Protein AF-A0A973EQ99-F1 (afdb_monomer_lite)

Structure (mmCIF, N/CA/C/O backbone):
data_AF-A0A973EQ99-F1
#
_entry.id   AF-A0A973EQ99-F1
#
loop_
_atom_site.group_PDB
_atom_site.id
_atom_site.type_symbol
_atom_site.label_atom_id
_atom_site.label_alt_id
_atom_site.label_comp_id
_atom_site.label_asym_id
_atom_site.label_entity_id
_atom_site.label_seq_id
_atom_site.pdbx_PDB_ins_code
_atom_site.Cartn_x
_atom_site.Cartn_y
_atom_site.Cartn_z
_atom_site.occupancy
_atom_site.B_iso_or_equiv
_atom_site.auth_seq_id
_atom_site.auth_comp_id
_atom_site.auth_asym_id
_atom_site.auth_atom_id
_atom_site.pdbx_PDB_model_num
ATOM 1 N N . MET A 1 1 ? 34.498 34.004 -49.527 1.00 39.81 1 MET A N 1
ATOM 2 C CA . MET A 1 1 ? 34.981 32.720 -48.975 1.00 39.81 1 MET A CA 1
ATOM 3 C C . MET A 1 1 ? 33.779 31.838 -48.680 1.00 39.81 1 MET A C 1
ATOM 5 O O . MET A 1 1 ? 33.082 32.069 -47.704 1.00 39.81 1 MET A O 1
ATOM 9 N N . ARG A 1 2 ? 33.475 30.911 -49.595 1.00 33.06 2 ARG A N 1
ATOM 10 C CA . ARG A 1 2 ? 32.457 29.867 -49.428 1.00 33.06 2 ARG A CA 1
ATOM 11 C C . ARG A 1 2 ? 33.133 28.696 -48.715 1.00 33.06 2 ARG A C 1
ATOM 13 O O . ARG A 1 2 ? 34.091 28.160 -49.261 1.00 33.06 2 ARG A O 1
ATOM 20 N N . SER A 1 3 ? 32.670 28.339 -47.520 1.00 33.53 3 SER A N 1
ATOM 21 C CA . SER A 1 3 ? 33.052 27.091 -46.854 1.00 33.53 3 SER A CA 1
ATOM 22 C C . SER A 1 3 ? 31.905 26.105 -47.033 1.00 33.53 3 SER A C 1
ATOM 24 O O . SER A 1 3 ? 30.778 26.354 -46.610 1.00 33.53 3 SER A O 1
ATOM 26 N N . THR A 1 4 ? 32.187 25.048 -47.777 1.00 33.75 4 THR A N 1
ATOM 27 C CA . THR A 1 4 ? 31.281 23.980 -48.183 1.00 33.75 4 THR A CA 1
ATOM 28 C C . THR A 1 4 ? 30.926 23.089 -46.999 1.00 33.75 4 THR A C 1
ATOM 30 O O . THR A 1 4 ? 31.789 22.418 -46.434 1.00 33.75 4 THR A O 1
ATOM 33 N N . PHE A 1 5 ? 29.637 23.050 -46.667 1.00 32.53 5 PHE A N 1
ATOM 34 C CA . PHE A 1 5 ? 29.027 22.011 -45.848 1.00 32.53 5 PHE A CA 1
ATOM 35 C C . PHE A 1 5 ? 29.078 20.703 -46.652 1.00 32.53 5 PHE A C 1
ATOM 37 O O . PHE A 1 5 ? 28.417 20.570 -47.678 1.00 32.53 5 PHE A O 1
ATOM 44 N N . SER A 1 6 ? 29.935 19.769 -46.244 1.00 30.81 6 SER A N 1
ATOM 45 C CA . SER A 1 6 ? 30.009 18.442 -46.854 1.00 30.81 6 SER A CA 1
ATOM 46 C C . SER A 1 6 ? 28.923 17.558 -46.245 1.00 30.81 6 SER A C 1
ATOM 48 O O . SER A 1 6 ? 29.152 16.900 -45.230 1.00 30.81 6 SER A O 1
ATOM 50 N N . GLU A 1 7 ? 27.762 17.508 -46.895 1.00 38.06 7 GLU A N 1
ATOM 51 C CA . GLU A 1 7 ? 26.832 16.385 -46.787 1.00 38.06 7 GLU A CA 1
ATOM 52 C C . GLU A 1 7 ? 27.562 15.099 -47.195 1.00 38.06 7 GLU A C 1
ATOM 54 O O . GLU A 1 7 ? 27.821 14.846 -48.369 1.00 38.06 7 GLU A O 1
ATOM 59 N N . ARG A 1 8 ? 27.920 14.265 -46.217 1.00 36.03 8 ARG A N 1
ATOM 60 C CA . ARG A 1 8 ? 28.181 12.850 -46.480 1.00 36.03 8 ARG A CA 1
ATOM 61 C C . ARG A 1 8 ? 26.922 12.080 -46.131 1.00 36.03 8 ARG A C 1
ATOM 63 O O . ARG A 1 8 ? 26.725 11.676 -44.988 1.00 36.03 8 ARG A O 1
ATOM 70 N N . GLY A 1 9 ? 26.085 11.895 -47.150 1.00 34.66 9 GLY A N 1
ATOM 71 C CA . GLY A 1 9 ? 25.125 10.805 -47.187 1.00 34.66 9 GLY A CA 1
ATOM 72 C C . GLY A 1 9 ? 25.876 9.496 -46.970 1.00 34.66 9 GLY A C 1
ATOM 73 O O . GLY A 1 9 ? 26.748 9.121 -47.756 1.00 34.66 9 GLY A O 1
ATOM 74 N N . ALA A 1 10 ? 25.583 8.833 -45.857 1.00 36.62 10 ALA A N 1
ATOM 75 C CA . ALA A 1 10 ? 26.041 7.482 -45.618 1.00 36.62 10 ALA A CA 1
ATOM 76 C C . ALA A 1 10 ? 25.250 6.556 -46.548 1.00 36.62 10 ALA A C 1
ATOM 78 O O . ALA A 1 10 ? 24.093 6.230 -46.286 1.00 36.62 10 ALA A O 1
ATOM 79 N N . HIS A 1 11 ? 25.877 6.157 -47.653 1.00 36.50 11 HIS A N 1
ATOM 80 C CA . HIS A 1 11 ? 25.470 4.976 -48.398 1.00 36.50 11 HIS A CA 1
ATOM 81 C C . HIS A 1 11 ? 25.558 3.773 -47.454 1.00 36.50 11 HIS A C 1
ATOM 83 O O . HIS A 1 11 ? 26.647 3.323 -47.103 1.00 36.50 11 HIS A O 1
ATOM 89 N N . ALA A 1 12 ? 24.400 3.291 -47.005 1.00 38.00 12 ALA A N 1
ATOM 90 C CA . ALA A 1 12 ? 24.279 2.036 -46.287 1.00 38.00 12 ALA A CA 1
ATOM 91 C C . ALA A 1 12 ? 24.637 0.891 -47.247 1.00 38.00 12 ALA A C 1
ATOM 93 O O . ALA A 1 12 ? 23.852 0.521 -48.117 1.00 38.00 12 ALA A O 1
ATOM 94 N N . SER A 1 13 ? 25.848 0.359 -47.105 1.00 37.34 13 SER A N 1
ATOM 95 C CA . SER A 1 13 ? 26.220 -0.959 -47.611 1.00 37.34 13 SER A CA 1
ATOM 96 C C . SER A 1 13 ? 25.344 -2.012 -46.927 1.00 37.34 13 SER A C 1
ATOM 98 O O . SER A 1 13 ? 25.284 -2.058 -45.698 1.00 37.34 13 SER A O 1
ATOM 100 N N . SER A 1 14 ? 24.671 -2.846 -47.717 1.00 46.34 14 SER A N 1
ATOM 101 C CA . SER A 1 14 ? 23.586 -3.747 -47.307 1.00 46.34 14 SER A CA 1
ATOM 102 C C . SER A 1 14 ? 23.979 -4.956 -46.442 1.00 46.34 14 SER A C 1
ATOM 104 O O . SER A 1 14 ? 23.112 -5.781 -46.189 1.00 46.34 14 SER A O 1
ATOM 106 N N . ASP A 1 15 ? 25.219 -5.052 -45.950 1.00 48.75 15 ASP A N 1
ATOM 107 C CA . ASP A 1 15 ? 25.693 -6.191 -45.135 1.00 48.75 15 ASP A CA 1
ATOM 108 C C . ASP A 1 15 ? 26.267 -5.806 -43.759 1.00 48.75 15 ASP A C 1
ATOM 110 O O . ASP A 1 15 ? 26.663 -6.674 -42.982 1.00 48.75 15 ASP A O 1
ATOM 114 N N . SER A 1 16 ? 26.285 -4.517 -43.405 1.00 52.59 16 SER A N 1
ATOM 115 C CA . SER A 1 16 ? 26.716 -4.091 -42.067 1.00 52.59 16 SER A CA 1
ATOM 116 C C . SER A 1 16 ? 25.509 -4.040 -41.125 1.00 52.59 16 SER A C 1
ATOM 118 O O . SER A 1 16 ? 24.527 -3.366 -41.454 1.00 52.59 16 SER A O 1
ATOM 120 N N . PRO A 1 17 ? 25.538 -4.708 -39.953 1.00 66.75 17 PRO A N 1
ATOM 121 C CA . PRO A 1 17 ? 24.459 -4.594 -38.980 1.00 66.75 17 PRO A CA 1
ATOM 122 C C . PRO A 1 17 ? 24.223 -3.116 -38.649 1.00 66.75 17 PRO A C 1
ATOM 124 O O . PRO A 1 17 ? 25.170 -2.364 -38.420 1.00 66.75 17 PRO A O 1
ATOM 127 N N . GLY A 1 18 ? 22.953 -2.691 -38.662 1.00 86.12 18 GLY A N 1
ATOM 128 C CA . GLY A 1 18 ? 22.580 -1.316 -38.323 1.00 86.12 18 GLY A CA 1
ATOM 129 C C . GLY A 1 18 ? 23.140 -0.894 -36.954 1.00 86.12 18 GLY A C 1
ATOM 130 O O . GLY A 1 18 ? 23.430 -1.756 -36.122 1.00 86.12 18 GLY A O 1
ATOM 131 N N . PRO A 1 19 ? 23.265 0.416 -36.678 1.00 91.38 19 PRO A N 1
ATOM 132 C CA . PRO A 1 19 ? 24.010 0.928 -35.522 1.00 91.38 19 PRO A CA 1
ATOM 133 C C . PRO A 1 19 ? 23.532 0.363 -34.176 1.00 91.38 19 PRO A C 1
ATOM 135 O O . PRO A 1 19 ? 24.345 0.162 -33.279 1.00 91.38 19 PRO A O 1
ATOM 138 N N . LEU A 1 20 ? 22.238 0.053 -34.050 1.00 92.12 20 LEU A N 1
ATOM 139 C CA . LEU A 1 20 ? 21.673 -0.596 -32.866 1.00 92.12 20 LEU A CA 1
ATOM 140 C C . LEU A 1 20 ? 22.236 -2.013 -32.659 1.00 92.12 20 LEU A C 1
ATOM 142 O O . LEU A 1 20 ? 22.777 -2.304 -31.599 1.00 92.12 20 LEU A O 1
ATOM 146 N N . LYS A 1 21 ? 22.209 -2.857 -33.697 1.00 93.19 21 LYS A N 1
ATOM 147 C CA . LYS A 1 21 ? 22.773 -4.218 -33.649 1.00 93.19 21 LYS A CA 1
ATOM 148 C C . LYS A 1 21 ? 24.274 -4.208 -33.363 1.00 93.19 21 LYS A C 1
ATOM 150 O O . LYS A 1 21 ? 24.794 -5.104 -32.708 1.00 93.19 21 LYS A O 1
ATOM 155 N N . GLN A 1 22 ? 24.982 -3.192 -33.855 1.00 94.19 22 GLN A N 1
ATOM 156 C CA . GLN A 1 22 ? 26.398 -3.013 -33.551 1.00 94.19 22 GLN A CA 1
ATOM 157 C C . GLN A 1 22 ? 26.622 -2.662 -32.070 1.00 94.19 22 GLN A C 1
ATOM 159 O O . GLN A 1 22 ? 27.546 -3.186 -31.454 1.00 94.19 22 GLN A O 1
ATOM 164 N N . ALA A 1 23 ? 25.770 -1.814 -31.485 1.00 94.31 23 ALA A N 1
ATOM 165 C CA . ALA A 1 23 ? 25.826 -1.501 -30.059 1.00 94.31 23 ALA A CA 1
ATOM 166 C C . ALA A 1 23 ? 25.500 -2.726 -29.185 1.00 94.31 23 ALA A C 1
ATOM 168 O O . ALA A 1 23 ? 26.218 -2.990 -28.225 1.00 94.31 23 ALA A O 1
ATOM 169 N N . GLU A 1 24 ? 24.485 -3.513 -29.554 1.00 93.50 24 GLU A N 1
ATOM 170 C CA . GLU A 1 24 ? 24.147 -4.791 -28.905 1.00 93.50 24 GLU A CA 1
ATOM 171 C C . GLU A 1 24 ? 25.319 -5.786 -28.964 1.00 93.50 24 GLU A C 1
ATOM 173 O O . GLU A 1 24 ? 25.669 -6.405 -27.959 1.00 93.50 24 GLU A O 1
ATOM 178 N N . TYR A 1 25 ? 25.983 -5.895 -30.121 1.00 94.75 25 TYR A N 1
ATOM 179 C CA . TYR A 1 25 ? 27.177 -6.727 -30.273 1.00 94.75 25 TYR A CA 1
ATOM 180 C C . TYR A 1 25 ? 28.306 -6.279 -29.335 1.00 94.75 25 TYR A C 1
ATOM 182 O O . TYR A 1 25 ? 28.889 -7.115 -28.639 1.00 94.75 25 TYR A O 1
ATOM 190 N N . PHE A 1 26 ? 28.586 -4.973 -29.265 1.00 95.50 26 PHE A N 1
ATOM 191 C CA . PHE A 1 26 ? 29.606 -4.441 -28.361 1.00 95.50 26 PHE A CA 1
ATOM 192 C C . PHE A 1 26 ? 29.278 -4.709 -26.889 1.00 95.50 26 PHE A C 1
ATOM 194 O O . PHE A 1 26 ? 30.184 -5.083 -26.150 1.00 95.50 26 PHE A O 1
ATOM 201 N N . LEU A 1 27 ? 28.006 -4.626 -26.479 1.00 93.00 27 LEU A N 1
ATOM 202 C CA . LEU A 1 27 ? 27.583 -5.037 -25.135 1.00 93.00 27 LEU A CA 1
ATOM 203 C C . LEU A 1 27 ? 27.869 -6.516 -24.871 1.00 93.00 27 LEU A C 1
ATOM 205 O O . LEU A 1 27 ? 28.515 -6.848 -23.881 1.00 93.00 27 LEU A O 1
ATOM 209 N N . SER A 1 28 ? 27.456 -7.401 -25.783 1.00 93.44 28 SER A N 1
ATOM 210 C CA . SER A 1 28 ? 27.688 -8.847 -25.632 1.00 93.44 28 SER A CA 1
ATOM 211 C C . SER A 1 28 ? 29.174 -9.232 -25.628 1.00 93.44 28 SER A C 1
ATOM 213 O O . SER A 1 28 ? 29.546 -10.253 -25.055 1.00 93.44 28 SER A O 1
ATOM 215 N N . SER A 1 29 ? 30.025 -8.396 -26.230 1.00 93.75 29 SER A N 1
ATOM 216 C CA . SER A 1 29 ? 31.478 -8.583 -26.307 1.00 93.75 29 SER A CA 1
ATOM 217 C C . SER A 1 29 ? 32.244 -7.887 -25.169 1.00 93.75 29 SER A C 1
ATOM 219 O O . SER A 1 29 ? 33.469 -7.970 -25.126 1.00 93.75 29 SER A O 1
ATOM 221 N N . GLY A 1 30 ? 31.551 -7.192 -24.256 1.00 92.81 30 GLY A N 1
ATOM 222 C CA . GLY A 1 30 ? 32.151 -6.447 -23.140 1.00 92.81 30 GLY A CA 1
ATOM 223 C C . GLY A 1 30 ? 32.797 -5.107 -23.523 1.00 92.81 30 GLY A C 1
ATOM 224 O O . GLY A 1 30 ? 33.450 -4.471 -22.699 1.00 92.81 30 GLY A O 1
ATOM 225 N N . GLU A 1 31 ? 32.621 -4.643 -24.761 1.00 95.12 31 GLU A N 1
ATOM 226 C CA . GLU A 1 31 ? 33.165 -3.379 -25.269 1.00 95.12 31 GLU A CA 1
ATOM 227 C C . GLU A 1 31 ? 32.232 -2.194 -24.944 1.00 95.12 31 GLU A C 1
ATOM 229 O O . GLU A 1 31 ? 31.746 -1.487 -25.834 1.00 95.12 31 GLU A O 1
ATOM 234 N N . GLU A 1 32 ? 31.967 -1.969 -23.653 1.00 95.00 32 GLU A N 1
ATOM 235 C CA . GLU A 1 32 ? 30.958 -1.011 -23.172 1.00 95.00 32 GLU A CA 1
ATOM 236 C C . GLU A 1 32 ? 31.164 0.424 -23.676 1.00 95.00 32 GLU A C 1
ATOM 238 O O . GLU A 1 32 ? 30.190 1.104 -23.996 1.00 95.00 32 GLU A O 1
ATOM 243 N N . GLU A 1 33 ? 32.409 0.900 -23.788 1.00 94.94 33 GLU A N 1
ATOM 244 C CA . GLU A 1 33 ? 32.693 2.262 -24.269 1.00 94.94 33 GLU A CA 1
ATOM 245 C C . GLU A 1 33 ? 32.204 2.479 -25.705 1.00 94.94 33 GLU A C 1
ATOM 247 O O . GLU A 1 33 ? 31.570 3.492 -26.004 1.00 94.94 33 GLU A O 1
ATOM 252 N N . LYS A 1 34 ? 32.402 1.493 -26.587 1.00 94.75 34 LYS A N 1
ATOM 253 C CA . LYS A 1 34 ? 31.954 1.589 -27.983 1.00 94.75 34 LYS A CA 1
ATOM 254 C C . LYS A 1 34 ? 30.433 1.542 -28.083 1.00 94.75 34 LYS A C 1
ATOM 256 O O . LYS A 1 34 ? 29.840 2.301 -28.853 1.00 94.75 34 LYS A O 1
ATOM 261 N N . ALA A 1 35 ? 29.790 0.684 -27.287 1.00 95.06 35 ALA A N 1
ATOM 262 C CA . ALA A 1 35 ? 28.333 0.653 -27.181 1.00 95.06 35 ALA A CA 1
ATOM 263 C C . ALA A 1 35 ? 27.787 1.999 -26.673 1.00 95.06 35 ALA A C 1
ATOM 265 O O . ALA A 1 35 ? 26.801 2.518 -27.203 1.00 95.06 35 ALA A O 1
ATOM 266 N N . ARG A 1 36 ? 28.470 2.601 -25.693 1.00 95.62 36 ARG A N 1
ATOM 267 C CA . ARG A 1 36 ? 28.122 3.898 -25.113 1.00 95.62 36 ARG A CA 1
ATOM 268 C C . ARG A 1 36 ? 28.176 5.028 -26.134 1.00 95.62 36 ARG A C 1
ATOM 270 O O . ARG A 1 36 ? 27.223 5.805 -26.223 1.00 95.62 36 ARG A O 1
ATOM 277 N N . ASP A 1 37 ? 29.239 5.094 -26.926 1.00 94.75 37 ASP A N 1
ATOM 278 C CA . ASP A 1 37 ? 29.395 6.107 -27.972 1.00 94.75 37 ASP A CA 1
ATOM 279 C C . ASP A 1 37 ? 28.281 6.016 -29.020 1.00 94.75 37 ASP A C 1
ATOM 281 O O . ASP A 1 37 ? 27.691 7.029 -29.418 1.00 94.75 37 ASP A O 1
ATOM 285 N N . LEU A 1 38 ? 27.935 4.791 -29.430 1.00 94.00 38 LEU A N 1
ATOM 286 C CA . LEU A 1 38 ? 26.822 4.558 -30.345 1.00 94.00 38 LEU A CA 1
ATOM 287 C C . LEU A 1 38 ? 25.484 4.981 -29.726 1.00 94.00 38 LEU A C 1
ATOM 289 O O . LEU A 1 38 ? 24.729 5.719 -30.361 1.00 94.00 38 LEU A O 1
ATOM 293 N N . ALA A 1 39 ? 25.211 4.597 -28.480 1.00 93.44 39 ALA A N 1
ATOM 294 C CA . ALA A 1 39 ? 23.975 4.960 -27.794 1.00 93.44 39 ALA A CA 1
ATOM 295 C C . ALA A 1 39 ? 23.808 6.484 -27.665 1.00 93.44 39 ALA A C 1
ATOM 297 O O . ALA A 1 39 ? 22.723 7.021 -27.897 1.00 93.44 39 ALA A O 1
ATOM 298 N N . VAL A 1 40 ? 24.877 7.223 -27.348 1.00 92.81 40 VAL A N 1
ATOM 299 C CA . VAL A 1 40 ? 24.826 8.693 -27.268 1.00 92.81 40 VAL A CA 1
ATOM 300 C C . VAL A 1 40 ? 24.513 9.328 -28.618 1.00 92.81 40 VAL A C 1
ATOM 302 O O . VAL A 1 40 ? 23.725 10.273 -28.680 1.00 92.81 40 VAL A O 1
ATOM 305 N N . ARG A 1 41 ? 25.094 8.800 -29.694 1.00 92.88 41 ARG A N 1
ATOM 306 C CA . ARG A 1 41 ? 24.960 9.367 -31.036 1.00 92.88 41 ARG A CA 1
ATOM 307 C C . ARG A 1 41 ? 23.613 9.067 -31.693 1.00 92.88 41 ARG A C 1
ATOM 309 O O . ARG A 1 41 ? 23.113 9.908 -32.436 1.00 92.88 41 ARG A O 1
ATOM 316 N N . TRP A 1 42 ? 23.041 7.889 -31.446 1.00 92.12 42 TRP A N 1
ATOM 317 C CA . TRP A 1 42 ? 21.942 7.366 -32.265 1.00 92.12 42 TRP A CA 1
ATOM 318 C C . TRP A 1 42 ? 20.585 7.280 -31.555 1.00 92.12 42 TRP A C 1
ATOM 320 O O . TRP A 1 42 ? 19.555 7.278 -32.231 1.00 92.12 42 TRP A O 1
ATOM 330 N N . ARG A 1 43 ? 20.533 7.295 -30.215 1.00 88.12 43 ARG A N 1
ATOM 331 C CA . ARG A 1 43 ? 19.275 7.065 -29.476 1.00 88.12 43 ARG A CA 1
ATOM 332 C C . ARG A 1 43 ? 18.162 8.090 -29.751 1.00 88.12 43 ARG A C 1
ATOM 334 O O . ARG A 1 43 ? 16.988 7.749 -29.691 1.00 88.12 43 ARG A O 1
ATOM 341 N N . MET A 1 44 ? 18.518 9.336 -30.084 1.00 88.75 44 MET A N 1
ATOM 342 C CA . MET A 1 44 ? 17.566 10.439 -30.322 1.00 88.75 44 MET A CA 1
ATOM 343 C C . MET A 1 44 ? 17.416 10.819 -31.800 1.00 88.75 44 MET A C 1
ATOM 345 O O . MET A 1 44 ? 16.932 11.909 -32.103 1.00 88.75 44 MET A O 1
ATOM 349 N N . VAL A 1 45 ? 17.811 9.952 -32.738 1.00 87.50 45 VAL A N 1
ATOM 350 C CA . VAL A 1 45 ? 17.584 10.233 -34.164 1.00 87.50 45 VAL A CA 1
ATOM 351 C C . VAL A 1 45 ? 16.070 10.354 -34.422 1.00 87.50 45 VAL A C 1
ATOM 353 O O . VAL A 1 45 ? 15.323 9.457 -34.011 1.00 87.50 45 VAL A O 1
ATOM 356 N N . PRO A 1 46 ? 15.589 11.458 -35.033 1.00 80.31 46 PRO A N 1
ATOM 357 C CA . PRO A 1 46 ? 14.171 11.647 -35.336 1.00 80.31 46 PRO A CA 1
ATOM 358 C C . PRO A 1 46 ? 13.634 10.608 -36.325 1.00 80.31 46 PRO A C 1
ATOM 360 O O . PRO A 1 46 ? 14.368 10.114 -37.176 1.00 80.31 46 PRO A O 1
ATOM 363 N N . GLY A 1 47 ? 12.333 10.316 -36.245 1.00 77.56 47 GLY A N 1
ATOM 364 C CA . GLY A 1 47 ? 11.655 9.421 -37.192 1.00 77.56 47 GLY A CA 1
ATOM 365 C C . GLY A 1 47 ? 11.930 7.929 -36.981 1.00 77.56 47 GLY A C 1
ATOM 366 O O . GLY A 1 47 ? 11.563 7.122 -37.830 1.00 77.56 47 GLY A O 1
ATOM 367 N N . GLN A 1 48 ? 12.559 7.548 -35.866 1.00 85.06 48 GLN A N 1
ATOM 368 C CA . GLN A 1 48 ? 12.729 6.142 -35.508 1.00 85.06 48 GLN A CA 1
ATOM 369 C C . GLN A 1 48 ? 11.389 5.478 -35.157 1.00 85.06 48 GLN A C 1
ATOM 371 O O . GLN A 1 48 ? 10.456 6.123 -34.675 1.00 85.06 48 GLN A O 1
ATOM 376 N N . SER A 1 49 ? 11.302 4.168 -35.397 1.00 89.88 49 SER A N 1
ATOM 377 C CA . SER A 1 49 ? 10.144 3.359 -35.012 1.00 89.88 49 SER A CA 1
ATOM 378 C C . SER A 1 49 ? 10.108 3.124 -33.491 1.00 89.88 49 SER A C 1
ATOM 380 O O . SER A 1 49 ? 11.153 3.204 -32.838 1.00 89.88 49 SER A O 1
ATOM 382 N N . PRO A 1 50 ? 8.947 2.765 -32.908 1.00 90.75 50 PRO A N 1
ATOM 383 C CA . PRO A 1 50 ? 8.863 2.380 -31.496 1.00 90.75 50 PRO A CA 1
ATOM 384 C C . PRO A 1 50 ? 9.860 1.277 -31.120 1.00 90.75 50 PRO A C 1
ATOM 386 O O . PRO A 1 50 ? 10.549 1.395 -30.114 1.00 90.75 50 PRO A O 1
ATOM 389 N N . ALA A 1 51 ? 10.013 0.255 -31.969 1.00 91.81 51 ALA A N 1
ATOM 390 C CA . ALA A 1 51 ? 10.958 -0.841 -31.747 1.00 91.81 51 ALA A CA 1
ATOM 391 C C . ALA A 1 51 ? 12.424 -0.374 -31.722 1.00 91.81 51 ALA A C 1
ATOM 393 O O . ALA A 1 51 ? 13.200 -0.852 -30.900 1.00 91.81 51 ALA A O 1
ATOM 394 N N . ALA A 1 52 ? 12.800 0.584 -32.576 1.00 92.00 52 ALA A N 1
ATOM 395 C CA . ALA A 1 52 ? 14.148 1.149 -32.567 1.00 92.00 52 ALA A CA 1
ATOM 396 C C . ALA A 1 52 ? 14.413 1.962 -31.289 1.00 92.00 52 ALA A C 1
ATOM 398 O O . ALA A 1 52 ? 15.470 1.815 -30.678 1.00 92.00 52 ALA A O 1
ATOM 399 N N . TYR A 1 53 ? 13.440 2.762 -30.837 1.00 95.19 53 TYR A N 1
ATOM 400 C CA . TYR A 1 53 ? 13.538 3.450 -29.547 1.00 95.19 53 TYR A CA 1
ATOM 401 C C . TYR A 1 53 ? 13.614 2.467 -28.369 1.00 95.19 53 TYR A C 1
ATOM 403 O O . TYR A 1 53 ? 14.405 2.700 -27.459 1.00 95.19 53 TYR A O 1
ATOM 411 N N . ARG A 1 54 ? 12.864 1.355 -28.385 1.00 95.19 54 ARG A N 1
ATOM 412 C CA . ARG A 1 54 ? 12.990 0.303 -27.359 1.00 95.19 54 ARG A CA 1
ATOM 413 C C . ARG A 1 54 ? 14.397 -0.286 -27.320 1.00 95.19 54 ARG A C 1
ATOM 415 O O . ARG A 1 54 ? 15.005 -0.260 -26.258 1.00 95.19 54 ARG A O 1
ATOM 422 N N . GLY A 1 55 ? 14.937 -0.704 -28.465 1.00 94.88 55 GLY A N 1
ATOM 423 C CA . GLY A 1 55 ? 16.276 -1.294 -28.521 1.00 94.88 55 GLY A CA 1
ATOM 424 C C . GLY A 1 55 ? 17.367 -0.344 -28.018 1.00 94.88 55 GLY A C 1
ATOM 425 O O . GLY A 1 55 ? 18.206 -0.731 -27.209 1.00 94.88 55 GLY A O 1
ATOM 426 N N . TRP A 1 56 ? 17.325 0.941 -28.399 1.00 96.38 56 TRP A N 1
ATOM 427 C CA . TRP A 1 56 ? 18.253 1.929 -27.830 1.00 96.38 56 TRP A CA 1
ATOM 428 C C . TRP A 1 56 ? 18.042 2.148 -26.330 1.00 96.38 56 TRP A C 1
ATOM 430 O O . TRP A 1 56 ? 19.013 2.365 -25.606 1.00 96.38 56 TRP A O 1
ATOM 440 N N . GLY A 1 57 ? 16.796 2.083 -25.859 1.00 96.19 57 GLY A N 1
ATOM 441 C CA . GLY A 1 57 ? 16.473 2.153 -24.439 1.00 96.19 57 GLY A CA 1
ATOM 442 C C . GLY A 1 57 ? 17.062 0.988 -23.645 1.00 96.19 57 GLY A C 1
ATOM 443 O O . GLY A 1 57 ? 17.656 1.219 -22.595 1.00 96.19 57 GLY A O 1
ATOM 444 N N . GLU A 1 58 ? 16.973 -0.236 -24.166 1.00 96.19 58 GLU A N 1
ATOM 445 C CA . GLU A 1 58 ? 17.580 -1.432 -23.571 1.00 96.19 58 GLU A CA 1
ATOM 446 C C . GLU A 1 58 ? 19.107 -1.320 -23.536 1.00 96.19 58 GLU A C 1
ATOM 448 O O . GLU A 1 58 ? 19.691 -1.449 -22.463 1.00 96.19 58 GLU A O 1
ATOM 453 N N . VAL A 1 59 ? 19.751 -0.940 -24.649 1.00 96.12 59 VAL A N 1
ATOM 454 C CA . VAL A 1 59 ? 21.203 -0.671 -24.685 1.00 96.12 59 VAL A CA 1
ATOM 455 C C . VAL A 1 59 ? 21.599 0.369 -23.631 1.00 96.12 59 VAL A C 1
ATOM 457 O O . VAL A 1 59 ? 22.562 0.179 -22.892 1.00 96.12 59 VAL A O 1
ATOM 460 N N . CYS A 1 60 ? 20.853 1.473 -23.520 1.00 96.44 60 CYS A N 1
ATOM 461 C CA . CYS A 1 60 ? 21.107 2.479 -22.491 1.00 96.44 60 CYS A CA 1
ATOM 462 C C . CYS A 1 60 ? 20.915 1.930 -21.070 1.00 96.44 60 CYS A C 1
ATOM 464 O O . CYS A 1 60 ? 21.687 2.298 -20.184 1.00 96.44 60 CYS A O 1
ATOM 466 N N . ARG A 1 61 ? 19.915 1.076 -20.831 1.00 95.50 61 ARG A N 1
ATOM 467 C CA . ARG A 1 61 ? 19.670 0.480 -19.513 1.00 95.50 61 ARG A CA 1
ATOM 468 C C . ARG A 1 61 ? 20.830 -0.419 -19.091 1.00 95.50 61 ARG A C 1
ATOM 470 O O . ARG A 1 61 ? 21.340 -0.225 -17.991 1.00 95.50 61 ARG A O 1
ATOM 477 N N . GLU A 1 62 ? 21.279 -1.314 -19.970 1.00 94.62 62 GLU A N 1
ATOM 478 C CA . GLU A 1 62 ? 22.418 -2.211 -19.711 1.00 94.62 62 GLU A CA 1
ATOM 479 C C . GLU A 1 62 ? 23.712 -1.424 -19.424 1.00 94.62 62 GLU A C 1
ATOM 481 O 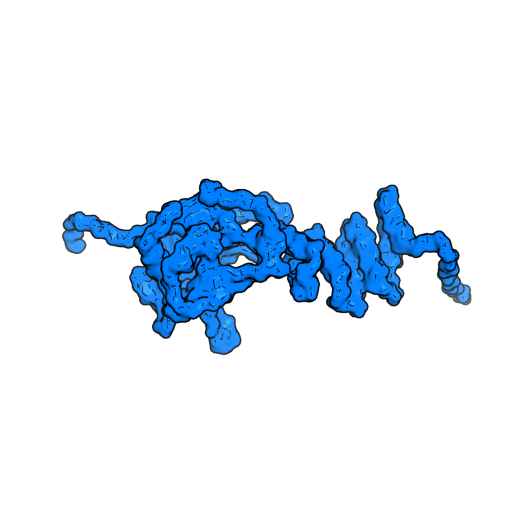O . GLU A 1 62 ? 24.498 -1.795 -18.561 1.00 94.62 62 GLU A O 1
ATOM 486 N N . LEU A 1 63 ? 23.898 -0.263 -20.065 1.00 94.88 63 LEU A N 1
ATOM 487 C CA . LEU A 1 63 ? 25.032 0.645 -19.822 1.00 94.88 63 LEU A CA 1
ATOM 488 C C . LEU A 1 63 ? 24.921 1.493 -18.538 1.00 94.88 63 LEU A C 1
ATOM 490 O O . LEU A 1 63 ? 25.758 2.376 -18.313 1.00 94.88 63 LEU A O 1
ATOM 494 N N . GLY A 1 64 ? 23.864 1.320 -17.737 1.00 94.00 64 GLY A N 1
ATOM 495 C CA . GLY A 1 64 ? 23.587 2.135 -16.548 1.00 94.00 64 GLY A CA 1
ATOM 496 C C . GLY A 1 64 ? 23.122 3.567 -16.853 1.00 94.00 64 GLY A C 1
ATOM 497 O O . GLY A 1 64 ? 23.045 4.413 -15.961 1.00 94.00 64 GLY A O 1
ATOM 498 N N . MET A 1 65 ? 22.782 3.868 -18.107 1.00 95.62 65 MET A N 1
ATOM 499 C CA . MET A 1 65 ? 22.300 5.174 -18.565 1.00 95.62 65 MET A CA 1
ATOM 500 C C . MET A 1 65 ? 20.788 5.315 -18.359 1.00 95.62 65 MET A C 1
ATOM 502 O O . MET A 1 65 ? 20.027 5.507 -19.309 1.00 95.62 65 MET A O 1
ATOM 506 N N . ALA A 1 66 ? 20.338 5.222 -17.104 1.00 95.88 66 ALA A N 1
ATOM 507 C CA . ALA A 1 66 ? 18.915 5.127 -16.772 1.00 95.88 66 ALA A CA 1
ATOM 508 C C . ALA A 1 66 ? 18.066 6.287 -17.325 1.00 95.88 66 ALA A C 1
ATOM 510 O O . ALA A 1 66 ? 16.977 6.066 -17.850 1.00 95.88 66 ALA A O 1
ATOM 511 N N . ARG A 1 67 ? 18.569 7.528 -17.271 1.00 96.19 67 ARG A N 1
ATOM 512 C CA . ARG A 1 67 ? 17.846 8.697 -17.801 1.00 96.19 67 ARG A CA 1
ATOM 513 C C . ARG A 1 67 ? 17.642 8.597 -19.314 1.00 96.19 67 ARG A C 1
ATOM 515 O O . ARG A 1 67 ? 16.562 8.885 -19.819 1.00 96.19 67 ARG A O 1
ATOM 522 N N . GLN A 1 68 ? 18.681 8.189 -20.031 1.00 96.31 68 GLN A N 1
ATOM 523 C CA . GLN A 1 68 ? 18.660 8.021 -21.477 1.00 96.31 68 GLN A CA 1
ATOM 524 C C . GLN A 1 68 ? 17.737 6.870 -21.885 1.00 96.31 68 GLN A C 1
ATOM 526 O O . GLN A 1 68 ? 16.993 7.008 -22.854 1.00 96.31 68 GLN A O 1
ATOM 531 N N . ALA A 1 69 ? 17.749 5.768 -21.131 1.00 97.38 69 ALA A N 1
ATOM 532 C CA . ALA A 1 69 ? 16.839 4.647 -21.337 1.00 97.38 69 ALA A CA 1
ATOM 533 C C . ALA A 1 69 ? 15.373 5.083 -21.185 1.00 97.38 69 ALA A C 1
ATOM 535 O O . ALA A 1 69 ? 14.550 4.831 -22.063 1.00 97.38 69 ALA A O 1
ATOM 536 N N . GLU A 1 70 ? 15.065 5.829 -20.119 1.00 97.25 70 GLU A N 1
ATOM 537 C CA . GLU A 1 70 ? 13.727 6.371 -19.872 1.00 97.25 70 GLU A CA 1
ATOM 538 C C . GLU A 1 70 ? 13.262 7.298 -21.004 1.00 97.25 70 GLU A C 1
ATOM 540 O O . GLU A 1 70 ? 12.123 7.190 -21.462 1.00 97.25 70 GLU A O 1
ATOM 545 N N . GLU A 1 71 ? 14.138 8.192 -21.480 1.00 95.94 71 GLU A N 1
ATOM 546 C CA . GLU A 1 71 ? 13.856 9.066 -22.625 1.00 95.94 71 GLU A CA 1
ATOM 547 C C . GLU A 1 71 ? 13.475 8.244 -23.866 1.00 95.94 71 GLU A C 1
ATOM 549 O O . GLU A 1 71 ? 12.471 8.549 -24.513 1.00 95.94 71 GLU A O 1
ATOM 554 N N . CYS A 1 72 ? 14.208 7.165 -24.155 1.00 96.38 72 CYS A N 1
ATOM 555 C CA . CYS A 1 72 ? 13.936 6.292 -25.297 1.00 96.38 72 CYS A CA 1
ATOM 556 C C . CYS A 1 72 ? 12.587 5.570 -25.169 1.00 96.38 72 CYS A C 1
ATOM 558 O O . CYS A 1 72 ? 11.757 5.655 -26.077 1.00 96.38 72 CYS A O 1
ATOM 560 N N . PHE A 1 73 ? 12.305 4.933 -24.028 1.00 97.12 73 PHE A N 1
ATOM 561 C CA . PHE A 1 73 ? 11.021 4.254 -23.814 1.00 97.12 73 PHE A CA 1
ATOM 562 C C . PHE A 1 73 ? 9.840 5.228 -23.879 1.00 97.12 73 PHE A C 1
ATOM 564 O O . PHE A 1 73 ? 8.813 4.936 -24.493 1.00 97.12 73 PHE A O 1
ATOM 571 N N . ARG A 1 74 ? 9.985 6.439 -23.327 1.00 96.19 74 ARG A N 1
ATOM 572 C CA . ARG A 1 74 ? 8.950 7.479 -23.428 1.00 96.19 74 ARG A CA 1
ATOM 573 C C . ARG A 1 74 ? 8.766 7.989 -24.858 1.00 96.19 74 ARG A C 1
ATOM 575 O O . ARG A 1 74 ? 7.646 8.355 -25.209 1.00 96.19 74 ARG A O 1
ATOM 582 N N . MET A 1 75 ? 9.808 8.005 -25.691 1.00 95.56 75 MET A N 1
ATOM 583 C CA . MET A 1 75 ? 9.678 8.322 -27.119 1.00 95.56 75 MET A CA 1
ATOM 584 C C . MET A 1 75 ? 8.894 7.246 -27.873 1.00 95.56 75 MET A C 1
ATOM 586 O O . MET A 1 75 ? 7.994 7.599 -28.635 1.00 95.56 75 MET A O 1
ATOM 590 N N . ALA A 1 76 ? 9.144 5.963 -27.603 1.00 95.38 76 ALA A N 1
ATOM 591 C CA . ALA A 1 76 ? 8.329 4.880 -28.154 1.00 95.38 76 ALA A CA 1
ATOM 592 C C . ALA A 1 76 ? 6.845 5.043 -27.763 1.00 95.38 76 ALA A C 1
ATOM 594 O O . ALA A 1 76 ? 5.968 5.017 -28.627 1.00 95.38 76 ALA A O 1
ATOM 595 N N . LEU A 1 77 ? 6.575 5.368 -26.491 1.00 95.69 77 LEU A N 1
ATOM 596 C CA . LEU A 1 77 ? 5.219 5.599 -25.970 1.00 95.69 77 LEU A CA 1
ATOM 597 C C . LEU A 1 77 ? 4.538 6.881 -26.477 1.00 95.69 77 LEU A C 1
ATOM 599 O O . LEU A 1 77 ? 3.321 7.033 -26.358 1.00 95.69 77 LEU A O 1
ATOM 603 N N . ARG A 1 78 ? 5.294 7.841 -27.023 1.00 95.69 78 ARG A N 1
ATOM 604 C CA . ARG A 1 78 ? 4.717 9.012 -27.707 1.00 95.69 78 ARG A CA 1
ATOM 605 C C . ARG A 1 78 ? 4.164 8.649 -29.079 1.00 95.69 78 ARG A C 1
ATOM 607 O O . ARG A 1 78 ? 3.212 9.292 -29.510 1.00 95.69 78 ARG A O 1
ATOM 614 N N . ILE A 1 79 ? 4.764 7.662 -29.742 1.00 94.06 79 ILE A N 1
ATOM 615 C CA . ILE A 1 79 ? 4.308 7.157 -31.038 1.00 94.06 79 ILE A CA 1
ATOM 616 C C . ILE A 1 79 ? 3.116 6.221 -30.830 1.00 94.06 79 ILE A C 1
ATOM 618 O O . ILE A 1 79 ? 2.082 6.412 -31.463 1.00 94.06 79 ILE A O 1
ATOM 622 N N . ASP A 1 80 ? 3.237 5.265 -29.905 1.00 92.00 80 ASP A N 1
ATOM 623 C CA . ASP A 1 80 ? 2.148 4.375 -29.501 1.00 92.00 80 ASP A CA 1
ATOM 624 C C . ASP A 1 80 ? 2.014 4.329 -27.972 1.00 92.00 80 ASP A C 1
ATOM 626 O O . ASP A 1 80 ? 2.808 3.714 -27.262 1.00 92.00 80 ASP A O 1
ATOM 630 N N . ARG A 1 81 ? 0.960 4.973 -27.462 1.00 92.81 81 ARG A N 1
ATOM 631 C CA . ARG A 1 81 ? 0.675 5.111 -26.023 1.00 92.81 81 ARG A CA 1
ATOM 632 C C . ARG A 1 81 ? 0.294 3.809 -25.324 1.00 92.81 81 ARG A C 1
ATOM 634 O O . ARG A 1 81 ? 0.212 3.796 -24.089 1.00 92.81 81 ARG A O 1
ATOM 641 N N . ASP A 1 82 ? -0.013 2.776 -26.095 1.00 89.94 82 ASP A N 1
ATOM 642 C CA . ASP A 1 82 ? -0.524 1.488 -25.643 1.00 89.94 82 ASP A CA 1
ATOM 643 C C . ASP A 1 82 ? 0.406 0.324 -26.038 1.00 89.94 82 ASP A C 1
ATOM 645 O O . ASP A 1 82 ? 0.040 -0.843 -25.858 1.00 89.94 82 ASP A O 1
ATOM 649 N N . ASP A 1 83 ? 1.618 0.625 -26.515 1.00 92.25 83 ASP A N 1
ATOM 650 C CA . ASP A 1 83 ? 2.655 -0.365 -26.795 1.00 92.25 83 ASP A CA 1
ATOM 651 C C . ASP A 1 83 ? 3.091 -1.076 -25.506 1.00 92.25 83 ASP A C 1
ATOM 653 O O . ASP A 1 83 ? 3.739 -0.501 -24.624 1.00 92.25 83 ASP A O 1
ATOM 657 N N . THR A 1 84 ? 2.701 -2.345 -25.382 1.00 95.19 84 THR A N 1
ATOM 658 C CA . THR A 1 84 ? 2.844 -3.107 -24.135 1.00 95.19 84 THR A CA 1
ATOM 659 C C . THR A 1 84 ? 4.307 -3.403 -23.815 1.00 95.19 84 THR A C 1
ATOM 661 O O . THR A 1 84 ? 4.686 -3.320 -22.648 1.00 95.19 84 THR A O 1
ATOM 664 N N . ASP A 1 85 ? 5.143 -3.627 -24.834 1.00 94.75 85 ASP A N 1
ATOM 665 C CA . ASP A 1 85 ? 6.580 -3.859 -24.661 1.00 94.75 85 ASP A CA 1
ATOM 666 C C . ASP A 1 85 ? 7.277 -2.614 -24.097 1.00 94.75 85 ASP A C 1
ATOM 668 O O . ASP A 1 85 ? 8.025 -2.705 -23.125 1.00 94.75 85 ASP A O 1
ATOM 672 N N . SER A 1 86 ? 6.995 -1.425 -24.650 1.00 95.69 86 SER A N 1
ATOM 673 C CA . SER A 1 86 ? 7.563 -0.169 -24.136 1.00 95.69 86 SER A CA 1
ATOM 674 C C . SER A 1 86 ? 7.079 0.152 -22.725 1.00 95.69 86 SER A C 1
ATOM 676 O O . SER A 1 86 ? 7.862 0.631 -21.904 1.00 95.69 86 SER A O 1
ATOM 678 N N . LEU A 1 87 ? 5.798 -0.103 -22.426 1.00 97.44 87 LEU A N 1
ATOM 679 C CA . LEU A 1 87 ? 5.267 0.054 -21.071 1.00 97.44 87 LEU A CA 1
ATOM 680 C C . LEU A 1 87 ? 5.981 -0.892 -20.097 1.00 97.44 87 LEU A C 1
ATOM 682 O O . LEU A 1 87 ? 6.366 -0.461 -19.011 1.00 97.44 87 LEU A O 1
ATOM 686 N N . PHE A 1 88 ? 6.178 -2.157 -20.478 1.00 97.94 88 PHE A N 1
ATOM 687 C CA . PHE A 1 88 ? 6.852 -3.141 -19.637 1.00 97.94 88 PHE A CA 1
ATOM 688 C C . PHE A 1 88 ? 8.312 -2.746 -19.371 1.00 97.94 88 PHE A C 1
ATOM 690 O O . PHE A 1 88 ? 8.705 -2.669 -18.210 1.00 97.94 88 PHE A O 1
ATOM 697 N N . LEU A 1 89 ? 9.081 -2.399 -20.410 1.00 97.81 89 LEU A N 1
ATOM 698 C CA . LEU A 1 89 ? 10.483 -1.978 -20.276 1.00 97.81 89 LEU A CA 1
ATOM 699 C C . LEU A 1 89 ? 10.641 -0.701 -19.437 1.00 97.81 89 LEU A C 1
ATOM 701 O O . LEU A 1 89 ? 11.562 -0.600 -18.626 1.00 97.81 89 LEU A O 1
ATOM 705 N N . LEU A 1 90 ? 9.721 0.261 -19.572 1.00 98.06 90 LEU A N 1
ATOM 706 C CA . LEU A 1 90 ? 9.704 1.449 -18.718 1.00 98.06 90 LEU A CA 1
ATOM 707 C C . LEU A 1 90 ? 9.426 1.087 -17.252 1.00 98.06 90 LEU A C 1
ATOM 709 O O . LEU A 1 90 ? 10.066 1.637 -16.358 1.00 98.06 90 LEU A O 1
ATOM 713 N N . ALA A 1 91 ? 8.490 0.171 -16.991 1.00 97.81 91 ALA A N 1
ATOM 714 C CA . ALA A 1 91 ? 8.193 -0.272 -15.633 1.00 97.81 91 ALA A CA 1
ATOM 715 C C . ALA A 1 91 ? 9.364 -1.034 -14.995 1.00 97.81 91 ALA A C 1
ATOM 717 O O . ALA A 1 91 ? 9.653 -0.821 -13.818 1.00 97.81 91 ALA A O 1
ATOM 718 N N . GLU A 1 92 ? 10.044 -1.877 -15.771 1.00 97.25 92 GLU A N 1
ATOM 719 C CA . GLU A 1 92 ? 11.245 -2.611 -15.361 1.00 97.25 92 GLU A CA 1
ATOM 720 C C . GLU A 1 92 ? 12.371 -1.628 -15.006 1.00 97.25 92 GLU A C 1
ATOM 722 O O . GLU A 1 92 ? 12.851 -1.634 -13.875 1.00 97.25 92 GLU A O 1
ATOM 727 N N . LEU A 1 93 ? 12.661 -0.655 -15.881 1.00 97.06 93 LEU A N 1
ATOM 728 C CA . LEU A 1 93 ? 13.612 0.423 -15.590 1.00 97.06 93 LEU A CA 1
ATOM 729 C C . LEU A 1 93 ? 13.235 1.216 -14.328 1.00 97.06 93 LEU A C 1
ATOM 731 O O . LEU A 1 93 ? 14.103 1.539 -13.518 1.00 97.06 93 LEU A O 1
ATOM 735 N N . CYS A 1 94 ? 11.953 1.551 -14.142 1.00 95.50 94 CYS A N 1
ATOM 736 C CA . CYS A 1 94 ? 11.495 2.245 -12.938 1.00 95.50 94 CYS A CA 1
ATOM 737 C C . CYS A 1 94 ? 11.745 1.414 -11.671 1.00 95.50 94 CYS A C 1
ATOM 739 O O . CYS A 1 94 ? 12.216 1.970 -10.678 1.00 95.50 94 CYS A O 1
ATOM 741 N N . ALA A 1 95 ? 11.502 0.102 -11.702 1.00 93.75 95 ALA A N 1
ATOM 742 C CA . ALA A 1 95 ? 11.835 -0.792 -10.595 1.00 93.75 95 ALA A CA 1
ATOM 743 C C . ALA A 1 95 ? 13.359 -0.858 -10.348 1.00 93.75 95 ALA A C 1
ATOM 745 O O . ALA A 1 95 ? 13.795 -0.781 -9.192 1.00 93.75 95 ALA A O 1
ATOM 746 N N . ASP A 1 96 ? 14.171 -0.883 -11.412 1.00 91.50 96 ASP A N 1
ATOM 747 C CA . ASP A 1 96 ? 15.643 -0.907 -11.369 1.00 91.50 96 ASP A CA 1
ATOM 748 C C . ASP A 1 96 ? 16.260 0.354 -10.758 1.00 91.50 96 ASP A C 1
ATOM 750 O O . ASP A 1 96 ? 17.310 0.278 -10.112 1.00 91.50 96 ASP A O 1
ATOM 754 N N . VAL A 1 97 ? 15.596 1.504 -10.875 1.00 91.25 97 VAL A N 1
ATOM 755 C CA . VAL A 1 97 ? 16.015 2.750 -10.207 1.00 91.25 97 VAL A CA 1
ATOM 756 C C . VAL A 1 97 ? 15.291 3.009 -8.882 1.00 91.25 97 VAL A C 1
ATOM 758 O O . VAL A 1 97 ? 15.558 4.011 -8.224 1.00 91.25 97 VAL A O 1
ATOM 761 N N . GLY A 1 98 ? 14.404 2.106 -8.456 1.00 88.88 98 GLY A N 1
ATOM 762 C CA . GLY A 1 98 ? 13.693 2.185 -7.176 1.00 88.88 98 GLY A CA 1
ATOM 763 C C . GLY A 1 98 ? 12.417 3.037 -7.172 1.00 88.88 98 GLY A C 1
ATOM 764 O O . GLY A 1 98 ? 11.890 3.314 -6.099 1.00 88.88 98 GLY A O 1
ATOM 765 N N . ARG A 1 99 ? 11.890 3.429 -8.339 1.00 91.19 99 ARG A N 1
ATOM 766 C CA . ARG A 1 99 ? 10.589 4.111 -8.504 1.00 91.19 99 ARG A CA 1
ATOM 767 C C . ARG A 1 99 ? 9.449 3.091 -8.572 1.00 91.19 99 ARG A C 1
ATOM 769 O O . ARG A 1 99 ? 8.837 2.873 -9.623 1.00 91.19 99 ARG A O 1
ATOM 776 N N . PHE A 1 100 ? 9.200 2.422 -7.450 1.00 90.88 100 PHE A N 1
ATOM 777 C CA . PHE A 1 100 ? 8.252 1.312 -7.374 1.00 90.88 100 PHE A CA 1
ATOM 778 C C . PHE A 1 100 ? 6.802 1.747 -7.607 1.00 90.88 100 PHE A C 1
ATOM 780 O O . PHE A 1 100 ? 6.068 1.024 -8.281 1.00 90.88 100 PHE A O 1
ATOM 787 N N . GLU A 1 101 ? 6.368 2.910 -7.109 1.00 89.62 101 GLU A N 1
ATOM 788 C CA . GLU A 1 101 ? 4.972 3.331 -7.282 1.00 89.62 101 GLU A CA 1
ATOM 789 C C . GLU A 1 101 ? 4.629 3.596 -8.756 1.00 89.62 101 GLU A C 1
ATOM 791 O O . GLU A 1 101 ? 3.586 3.137 -9.242 1.00 89.62 101 GLU A O 1
ATOM 796 N N . GLU A 1 102 ? 5.535 4.255 -9.490 1.00 93.44 102 GLU A N 1
ATOM 797 C CA . GLU A 1 102 ? 5.410 4.475 -10.937 1.00 93.44 102 GLU A CA 1
ATOM 798 C C . GLU A 1 102 ? 5.397 3.139 -11.692 1.00 93.44 102 GLU A C 1
ATOM 800 O O . GLU A 1 102 ? 4.477 2.885 -12.478 1.00 93.44 102 GLU A O 1
ATOM 805 N N . ALA A 1 103 ? 6.357 2.251 -11.398 1.00 96.19 103 ALA A N 1
ATOM 806 C CA . ALA A 1 103 ? 6.438 0.925 -12.009 1.00 96.19 103 ALA A CA 1
ATOM 807 C C . ALA A 1 103 ? 5.130 0.141 -11.827 1.00 96.19 103 ALA A C 1
ATOM 809 O O . ALA A 1 103 ? 4.556 -0.372 -12.786 1.00 96.19 103 ALA A O 1
ATOM 810 N N . MET A 1 104 ? 4.594 0.101 -10.606 1.00 94.81 104 MET A N 1
ATOM 811 C CA . MET A 1 104 ? 3.347 -0.602 -10.312 1.00 94.81 104 MET A CA 1
ATOM 812 C C . MET A 1 104 ? 2.132 0.030 -10.990 1.00 94.81 104 MET A C 1
ATOM 814 O O . MET A 1 104 ? 1.219 -0.692 -11.391 1.00 94.81 104 MET A O 1
ATOM 818 N N . GLY A 1 105 ? 2.096 1.359 -11.127 1.00 94.94 105 GLY A N 1
ATOM 819 C CA . GLY A 1 105 ? 1.058 2.053 -11.889 1.00 94.94 105 GLY A CA 1
ATOM 820 C C . GLY A 1 105 ? 1.003 1.574 -13.340 1.00 94.94 105 GLY A C 1
ATOM 821 O O . GLY A 1 105 ? -0.076 1.247 -13.842 1.00 94.94 105 GLY A O 1
ATOM 822 N N . ILE A 1 106 ? 2.171 1.455 -13.977 1.00 97.06 106 ILE A N 1
ATOM 823 C CA . ILE A 1 106 ? 2.307 0.958 -15.350 1.00 97.06 106 ILE A CA 1
ATOM 824 C C . ILE A 1 106 ? 1.950 -0.534 -15.434 1.00 97.06 106 ILE A C 1
ATOM 826 O O . ILE A 1 106 ? 1.118 -0.922 -16.255 1.00 97.06 106 ILE A O 1
ATOM 830 N N . LEU A 1 107 ? 2.493 -1.370 -14.546 1.00 97.56 107 LEU A N 1
ATOM 831 C CA . LEU A 1 107 ? 2.251 -2.819 -14.550 1.00 97.56 107 LEU A CA 1
ATOM 832 C C . LEU A 1 107 ? 0.777 -3.164 -14.321 1.00 97.56 107 LEU A C 1
ATOM 834 O O . LEU A 1 107 ? 0.237 -4.036 -14.999 1.00 97.56 107 LEU A O 1
ATOM 838 N N . ARG A 1 108 ? 0.080 -2.442 -13.432 1.00 96.25 108 ARG A N 1
ATOM 839 C CA . ARG A 1 108 ? -1.371 -2.613 -13.251 1.00 96.25 108 ARG A CA 1
ATOM 840 C C . ARG A 1 108 ? -2.142 -2.322 -14.537 1.00 96.25 108 ARG A C 1
ATOM 842 O O . ARG A 1 108 ? -3.127 -3.005 -14.804 1.00 96.25 108 ARG A O 1
ATOM 849 N N . ARG A 1 109 ? -1.719 -1.341 -15.346 1.00 94.75 109 ARG A N 1
ATOM 850 C CA . ARG A 1 109 ? -2.338 -1.069 -16.656 1.00 94.75 109 ARG A CA 1
ATOM 851 C C . ARG A 1 109 ? -2.123 -2.237 -17.620 1.00 94.75 109 ARG A C 1
ATOM 853 O O . ARG A 1 109 ? -3.091 -2.653 -18.252 1.00 94.75 109 ARG A O 1
ATOM 860 N N . ILE A 1 110 ? -0.909 -2.791 -17.672 1.00 96.56 110 ILE A N 1
ATOM 861 C CA . ILE A 1 110 ? -0.584 -3.962 -18.502 1.00 96.56 110 ILE A CA 1
ATOM 862 C C . ILE A 1 110 ? -1.466 -5.152 -18.107 1.00 96.56 110 ILE A C 1
ATOM 864 O O . ILE A 1 110 ? -2.231 -5.637 -18.933 1.00 96.56 110 ILE A O 1
ATOM 868 N N . VAL A 1 111 ? -1.469 -5.550 -16.831 1.00 95.12 111 VAL A N 1
ATOM 869 C CA . VAL A 1 111 ? -2.193 -6.751 -16.365 1.00 95.12 111 VAL A CA 1
ATOM 870 C C . VAL A 1 111 ? -3.725 -6.583 -16.397 1.00 95.12 111 VAL A C 1
ATOM 872 O O . VAL A 1 111 ? -4.488 -7.552 -16.495 1.00 95.12 111 VAL A O 1
ATOM 875 N N . ARG A 1 112 ? -4.230 -5.342 -16.351 1.00 93.19 112 ARG A N 1
ATOM 876 C CA . ARG A 1 112 ? -5.658 -5.060 -16.590 1.00 93.19 112 ARG A CA 1
ATOM 877 C C . ARG A 1 112 ? -6.067 -5.298 -18.043 1.00 93.19 112 ARG A C 1
ATOM 879 O O . ARG A 1 112 ? -7.184 -5.765 -18.271 1.00 93.19 112 ARG A O 1
ATOM 886 N N . ARG A 1 113 ? -5.196 -4.982 -19.000 1.00 92.69 113 ARG A N 1
ATOM 887 C CA . ARG A 1 113 ? -5.461 -5.175 -20.429 1.00 92.69 113 ARG A CA 1
ATOM 888 C C . ARG A 1 113 ? -5.198 -6.613 -20.859 1.00 92.69 113 ARG A C 1
ATOM 890 O O . ARG A 1 113 ? -6.045 -7.205 -21.515 1.00 92.69 113 ARG A O 1
ATOM 897 N N . ASP A 1 114 ? -4.061 -7.158 -20.447 1.00 92.62 114 ASP A N 1
ATOM 898 C CA . ASP A 1 114 ? -3.644 -8.526 -20.719 1.00 92.62 114 ASP A CA 1
ATOM 899 C C . ASP A 1 114 ? -3.358 -9.266 -19.398 1.00 92.62 114 ASP A C 1
ATOM 901 O O . ASP A 1 114 ? -2.244 -9.207 -18.868 1.00 92.62 114 ASP A O 1
ATOM 905 N N . PRO A 1 115 ? -4.360 -9.973 -18.839 1.00 90.06 115 PRO A N 1
ATOM 906 C CA . PRO A 1 115 ? -4.161 -10.821 -17.666 1.00 90.06 115 PRO A CA 1
ATOM 907 C C . PRO A 1 115 ? -3.132 -11.944 -17.879 1.00 90.06 115 PRO A C 1
ATOM 909 O O . PRO A 1 115 ? -2.615 -12.472 -16.896 1.00 90.06 115 PRO A O 1
ATOM 912 N N . GLY A 1 116 ? -2.866 -12.337 -19.132 1.00 91.44 116 GLY A N 1
ATOM 913 C CA . GLY A 1 116 ? -1.951 -13.417 -19.500 1.00 91.44 116 GLY A CA 1
ATOM 914 C C . GLY A 1 116 ? -0.480 -13.002 -19.547 1.00 91.44 116 GLY A C 1
ATOM 915 O O . GLY A 1 116 ? 0.386 -13.864 -19.691 1.00 91.44 116 GLY A O 1
ATOM 916 N N . HIS A 1 117 ? -0.171 -11.712 -19.383 1.00 94.62 117 HIS A N 1
ATOM 917 C CA . HIS A 1 117 ? 1.198 -11.207 -19.425 1.00 94.62 117 HIS A CA 1
ATOM 918 C C . HIS A 1 117 ? 1.992 -11.600 -18.163 1.00 94.62 117 HIS A C 1
ATOM 920 O O . HIS A 1 117 ? 2.186 -10.807 -17.236 1.00 94.62 117 HIS A O 1
ATOM 926 N N . THR A 1 118 ? 2.517 -12.828 -18.143 1.00 93.62 118 THR A N 1
ATOM 927 C CA . THR A 1 118 ? 3.202 -13.431 -16.986 1.00 93.62 118 THR A CA 1
ATOM 928 C C . THR A 1 118 ? 4.339 -12.568 -16.438 1.00 93.62 118 THR A C 1
ATOM 930 O O . THR A 1 118 ? 4.330 -12.272 -1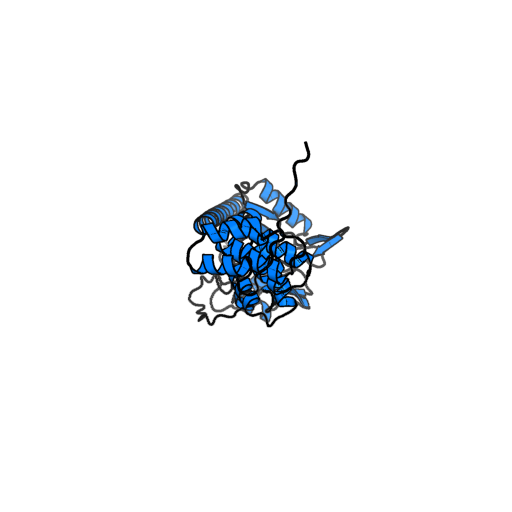5.246 1.00 93.62 118 THR A O 1
ATOM 933 N N . ARG A 1 119 ? 5.226 -12.047 -17.301 1.00 95.44 119 ARG A N 1
ATOM 934 C CA . ARG A 1 119 ? 6.359 -11.196 -16.880 1.00 95.44 119 ARG A CA 1
ATOM 935 C C . ARG A 1 119 ? 5.923 -9.935 -16.116 1.00 95.44 119 ARG A C 1
ATOM 937 O O . ARG A 1 119 ? 6.527 -9.576 -15.114 1.00 95.44 119 ARG A O 1
ATOM 944 N N . ALA A 1 120 ? 4.847 -9.272 -16.549 1.00 96.19 120 ALA A N 1
ATOM 945 C CA . ALA A 1 120 ? 4.325 -8.070 -15.898 1.00 96.19 120 ALA A CA 1
ATOM 946 C C . ALA A 1 120 ? 3.685 -8.399 -14.546 1.00 96.19 120 ALA A C 1
ATOM 948 O O . ALA A 1 120 ? 3.857 -7.656 -13.580 1.00 96.19 120 ALA A O 1
ATOM 949 N N . ARG A 1 121 ? 2.975 -9.529 -14.462 1.00 95.19 121 ARG A N 1
ATOM 950 C CA . ARG A 1 121 ? 2.391 -10.023 -13.210 1.00 95.19 121 ARG A CA 1
ATOM 951 C C . ARG A 1 121 ? 3.474 -10.400 -12.192 1.00 95.19 121 ARG A C 1
ATOM 953 O O . ARG A 1 121 ? 3.343 -10.055 -11.021 1.00 95.19 121 ARG A O 1
ATOM 960 N N . GLU A 1 122 ? 4.545 -11.055 -12.633 1.00 95.00 122 GLU A N 1
ATOM 961 C CA . GLU A 1 122 ? 5.686 -11.435 -11.791 1.00 95.00 122 GLU A CA 1
ATOM 962 C C . GLU A 1 122 ? 6.445 -10.216 -11.273 1.00 95.00 122 GLU A C 1
ATOM 964 O O . GLU A 1 122 ? 6.591 -10.076 -10.058 1.00 95.00 122 GLU A O 1
ATOM 969 N N . LEU A 1 123 ? 6.805 -9.279 -12.155 1.00 96.31 123 LEU A N 1
ATOM 970 C CA . LEU A 1 123 ? 7.469 -8.035 -11.765 1.00 96.31 123 LEU A CA 1
ATOM 971 C C . LEU A 1 123 ? 6.593 -7.186 -10.826 1.00 96.31 123 LEU A C 1
ATOM 973 O O . LEU A 1 123 ? 7.080 -6.579 -9.872 1.00 96.31 123 LEU A O 1
ATOM 977 N N . LEU A 1 124 ? 5.272 -7.168 -11.033 1.00 96.19 124 LEU A N 1
ATOM 978 C CA . LEU A 1 124 ? 4.347 -6.497 -10.119 1.00 96.19 124 LEU A CA 1
ATOM 979 C C . LEU A 1 124 ? 4.334 -7.168 -8.739 1.00 96.19 124 LEU A C 1
ATOM 981 O O . LEU A 1 124 ? 4.366 -6.474 -7.721 1.00 96.19 124 LEU A O 1
ATOM 985 N N . ALA A 1 125 ? 4.338 -8.502 -8.685 1.00 93.19 125 ALA A N 1
ATOM 986 C CA . ALA A 1 125 ? 4.448 -9.242 -7.433 1.00 93.19 125 ALA A CA 1
ATOM 987 C C . ALA A 1 125 ? 5.798 -8.992 -6.734 1.00 93.19 125 ALA A C 1
ATOM 989 O O . ALA A 1 125 ? 5.830 -8.817 -5.519 1.00 93.19 125 ALA A O 1
ATOM 990 N N . GLU A 1 126 ? 6.906 -8.925 -7.472 1.00 92.62 126 GLU A N 1
ATOM 991 C CA . GLU A 1 126 ? 8.231 -8.580 -6.938 1.00 92.62 126 GLU A CA 1
ATOM 992 C C . GLU A 1 126 ? 8.269 -7.172 -6.350 1.00 92.62 126 GLU A C 1
ATOM 994 O O . GLU A 1 126 ? 8.718 -7.003 -5.216 1.00 92.62 126 GLU A O 1
ATOM 999 N N . ASN A 1 127 ? 7.698 -6.190 -7.049 1.00 92.81 127 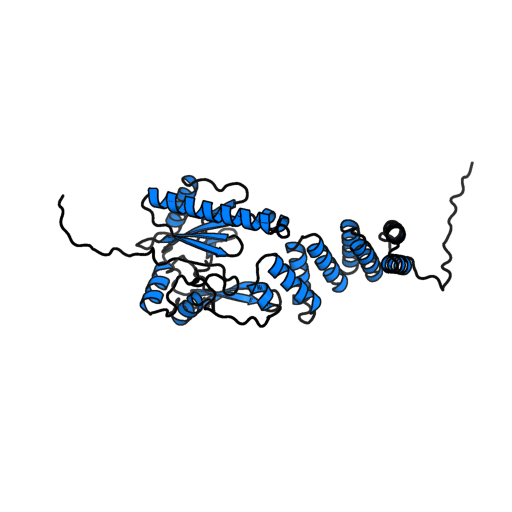ASN A N 1
ATOM 1000 C CA . ASN A 1 127 ? 7.560 -4.825 -6.546 1.00 92.81 127 ASN A CA 1
ATOM 1001 C C . ASN A 1 127 ? 6.716 -4.779 -5.261 1.00 92.81 127 ASN A C 1
ATOM 1003 O O . ASN A 1 127 ? 7.104 -4.131 -4.287 1.00 92.81 127 ASN A O 1
ATOM 1007 N N . TYR A 1 128 ? 5.609 -5.531 -5.197 1.00 89.75 128 TYR A N 1
ATOM 1008 C CA . TYR A 1 128 ? 4.835 -5.682 -3.960 1.00 89.75 128 TYR A CA 1
ATOM 1009 C C . TYR A 1 128 ? 5.665 -6.306 -2.824 1.00 89.75 128 TYR A C 1
ATOM 1011 O O . TYR A 1 128 ? 5.607 -5.810 -1.700 1.00 89.75 128 TYR A O 1
ATOM 1019 N N . ARG A 1 129 ? 6.474 -7.343 -3.084 1.00 85.94 129 ARG A N 1
ATOM 1020 C CA . ARG A 1 129 ? 7.362 -7.942 -2.063 1.00 85.94 129 ARG A CA 1
ATOM 1021 C C . ARG A 1 129 ? 8.445 -6.969 -1.605 1.00 85.94 129 ARG A C 1
ATOM 1023 O O . ARG A 1 129 ? 8.720 -6.903 -0.410 1.00 85.94 129 ARG A O 1
ATOM 1030 N N . ALA A 1 130 ? 9.032 -6.202 -2.523 1.00 85.19 130 ALA A N 1
ATOM 1031 C CA . ALA A 1 130 ? 10.042 -5.194 -2.209 1.00 85.19 130 ALA A CA 1
ATOM 1032 C C . ALA A 1 130 ? 9.493 -4.107 -1.270 1.00 85.19 130 ALA A C 1
ATOM 1034 O O . ALA A 1 130 ? 10.194 -3.665 -0.363 1.00 85.19 130 ALA A O 1
ATOM 1035 N N . LEU A 1 131 ? 8.218 -3.748 -1.441 1.00 81.75 131 LEU A N 1
ATOM 1036 C CA . LEU A 1 131 ? 7.479 -2.821 -0.581 1.00 81.75 131 LEU A CA 1
ATOM 1037 C C . LEU A 1 131 ? 7.006 -3.420 0.757 1.00 81.75 131 LEU A C 1
ATOM 1039 O O . LEU A 1 131 ? 6.501 -2.677 1.598 1.00 81.75 131 LEU A O 1
ATOM 1043 N N . GLY A 1 132 ? 7.132 -4.735 0.962 1.00 79.50 132 GLY A N 1
ATOM 1044 C CA . GLY A 1 132 ? 6.571 -5.418 2.132 1.00 79.50 132 GLY A CA 1
ATOM 1045 C C . GLY A 1 132 ? 5.046 -5.564 2.078 1.00 79.50 132 GLY A C 1
ATOM 1046 O O . GLY A 1 132 ? 4.385 -5.468 3.103 1.00 79.50 132 GLY A O 1
ATOM 1047 N N . PHE A 1 133 ? 4.484 -5.729 0.877 1.00 82.38 133 PHE A N 1
ATOM 1048 C CA . PHE A 1 133 ? 3.077 -6.056 0.631 1.00 82.38 133 PHE A CA 1
ATOM 1049 C C . PHE A 1 133 ? 2.939 -7.511 0.150 1.00 82.38 133 PHE A C 1
ATOM 1051 O O . PHE A 1 133 ? 2.452 -7.784 -0.951 1.00 82.38 133 PHE A O 1
ATOM 1058 N N . THR A 1 134 ? 3.388 -8.465 0.960 1.00 76.62 134 THR A N 1
ATOM 1059 C CA . THR A 1 134 ? 3.442 -9.896 0.618 1.00 76.62 134 THR A CA 1
ATOM 1060 C C . THR A 1 134 ? 2.071 -10.478 0.282 1.00 76.62 134 THR A C 1
ATOM 1062 O O . THR A 1 134 ? 1.956 -11.170 -0.724 1.00 76.62 134 THR A O 1
ATOM 1065 N N . GLY A 1 135 ? 1.010 -10.115 1.012 1.00 77.06 135 GLY A N 1
ATOM 1066 C CA . GLY A 1 135 ? -0.355 -10.568 0.717 1.00 77.06 135 GLY A CA 1
ATOM 1067 C C . GLY A 1 135 ? -0.850 -10.137 -0.671 1.00 77.06 135 GLY A C 1
ATOM 1068 O O . GLY A 1 135 ? -1.532 -10.897 -1.356 1.00 77.06 135 GLY A O 1
ATOM 1069 N N . ARG A 1 136 ? -0.437 -8.950 -1.143 1.00 86.44 136 ARG A N 1
ATOM 1070 C CA . ARG A 1 136 ? -0.725 -8.501 -2.516 1.00 86.44 136 ARG A CA 1
ATOM 1071 C C . ARG A 1 136 ? 0.070 -9.318 -3.524 1.00 86.44 136 ARG A C 1
ATOM 1073 O O . ARG A 1 136 ? -0.502 -9.795 -4.493 1.00 86.44 136 ARG A O 1
ATOM 1080 N N . ALA A 1 137 ? 1.360 -9.533 -3.272 1.00 86.56 137 ALA A N 1
ATOM 1081 C CA . ALA A 1 137 ? 2.202 -10.354 -4.137 1.00 86.56 137 ALA A CA 1
ATOM 1082 C C . ALA A 1 137 ? 1.705 -11.806 -4.255 1.00 86.56 137 ALA A C 1
ATOM 1084 O O . ALA A 1 137 ? 1.741 -12.370 -5.346 1.00 86.56 137 ALA A O 1
ATOM 1085 N N . GLU A 1 138 ? 1.227 -12.399 -3.158 1.00 84.12 138 GLU A N 1
ATOM 1086 C CA . GLU A 1 138 ? 0.644 -13.746 -3.127 1.00 84.12 138 GLU A CA 1
ATOM 1087 C C . GLU A 1 138 ? -0.648 -13.844 -3.940 1.00 84.12 138 GLU A C 1
ATOM 1089 O O . GLU A 1 138 ? -0.880 -14.867 -4.578 1.00 84.12 138 GLU A O 1
ATOM 1094 N N . ALA A 1 139 ? -1.471 -12.791 -3.955 1.00 85.38 139 ALA A N 1
ATOM 1095 C CA . ALA A 1 139 ? -2.683 -12.763 -4.769 1.00 85.38 139 ALA A CA 1
ATOM 1096 C C . ALA A 1 139 ? -2.370 -12.825 -6.274 1.00 85.38 139 ALA A C 1
ATOM 1098 O O . ALA A 1 139 ? -3.109 -13.470 -7.014 1.00 85.38 139 ALA A O 1
ATOM 1099 N N . LEU A 1 140 ? -1.269 -12.194 -6.711 1.00 86.12 140 LEU A N 1
ATOM 1100 C CA . LEU A 1 140 ? -0.809 -12.255 -8.103 1.00 86.12 140 LEU A CA 1
ATOM 1101 C C . LEU A 1 140 ? -0.113 -13.570 -8.420 1.00 86.12 140 LEU A C 1
ATOM 1103 O O . LEU A 1 140 ? -0.431 -14.201 -9.423 1.00 86.12 140 LEU A O 1
ATOM 1107 N N . CYS A 1 141 ? 0.867 -13.952 -7.603 1.00 85.69 141 CYS A N 1
ATOM 1108 C CA . CYS A 1 141 ? 1.702 -15.130 -7.800 1.00 85.69 141 CYS A CA 1
ATOM 1109 C C . CYS A 1 141 ? 1.692 -15.962 -6.513 1.00 85.69 141 CYS A C 1
ATOM 1111 O O . CYS A 1 141 ? 2.581 -15.782 -5.668 1.00 85.69 141 CYS A O 1
ATOM 1113 N N . PRO A 1 142 ? 0.703 -16.863 -6.361 1.00 80.12 142 PRO A N 1
ATOM 1114 C CA . PRO A 1 142 ? 0.629 -17.756 -5.219 1.00 80.12 142 PRO A CA 1
ATOM 1115 C C . PRO A 1 142 ? 1.877 -18.630 -5.182 1.00 80.12 142 PRO A C 1
ATOM 1117 O O . PRO A 1 142 ? 2.173 -19.342 -6.138 1.00 80.12 142 PRO A O 1
ATOM 1120 N N . GLN A 1 143 ? 2.612 -18.570 -4.079 1.00 67.62 143 GLN A N 1
ATOM 1121 C CA . GLN A 1 143 ? 3.705 -19.493 -3.809 1.00 67.62 143 GLN A CA 1
ATOM 1122 C C . GLN A 1 143 ? 3.202 -20.514 -2.783 1.00 67.62 143 GLN A C 1
ATOM 1124 O O . GLN A 1 143 ? 2.610 -20.097 -1.781 1.00 67.62 143 GLN A O 1
ATOM 1129 N N . PRO A 1 144 ? 3.394 -21.829 -2.997 1.00 55.62 144 PRO A N 1
ATOM 1130 C CA . PRO A 1 144 ? 3.089 -22.827 -1.984 1.00 55.62 144 PRO A CA 1
ATOM 1131 C C . PRO A 1 144 ? 4.064 -22.644 -0.821 1.00 55.62 144 PRO A C 1
ATOM 1133 O O . PRO A 1 144 ? 5.192 -23.123 -0.843 1.00 55.62 144 PRO A O 1
ATOM 1136 N N . GLN A 1 145 ? 3.635 -21.902 0.192 1.00 56.12 145 GLN A N 1
ATOM 1137 C CA . GLN A 1 145 ? 4.328 -21.818 1.468 1.00 56.12 145 GLN A CA 1
ATOM 1138 C C . GLN A 1 145 ? 3.548 -22.690 2.454 1.00 56.12 145 GLN A C 1
ATOM 1140 O O . GLN A 1 145 ? 2.340 -22.465 2.609 1.00 56.12 145 GLN A O 1
ATOM 1145 N N . PRO A 1 146 ? 4.172 -23.697 3.095 1.00 47.56 146 PRO A N 1
ATOM 1146 C CA . PRO A 1 146 ? 3.528 -24.399 4.194 1.00 47.56 146 PRO A CA 1
ATOM 1147 C C . PRO A 1 146 ? 3.203 -23.363 5.274 1.00 47.56 146 PRO A C 1
ATOM 1149 O O . PRO A 1 146 ? 4.094 -22.754 5.857 1.00 47.56 146 PRO A O 1
ATOM 1152 N N . ARG A 1 147 ? 1.910 -23.093 5.472 1.00 51.94 147 ARG A N 1
ATOM 1153 C CA . ARG A 1 147 ? 1.438 -22.156 6.490 1.00 51.94 147 ARG A CA 1
ATOM 1154 C C . ARG A 1 147 ? 1.214 -22.918 7.782 1.00 51.94 147 ARG A C 1
ATOM 1156 O O . ARG A 1 147 ? 0.133 -23.452 8.013 1.00 51.94 147 ARG A O 1
ATOM 1163 N N . THR A 1 148 ? 2.231 -22.964 8.622 1.00 51.22 148 THR A N 1
ATOM 1164 C CA . THR A 1 148 ? 2.098 -23.421 10.000 1.00 51.22 148 THR A CA 1
ATOM 1165 C C . THR A 1 148 ? 1.693 -22.232 10.861 1.00 51.22 148 THR A C 1
ATOM 1167 O O . THR A 1 148 ? 2.471 -21.326 11.129 1.00 51.22 148 THR A O 1
ATOM 1170 N N . TYR A 1 149 ? 0.436 -22.218 11.312 1.00 53.09 149 TYR A N 1
ATOM 1171 C CA . TYR A 1 149 ? -0.066 -21.194 12.239 1.00 53.09 149 TYR A CA 1
ATOM 1172 C C . TYR A 1 149 ? 0.603 -21.234 13.633 1.00 53.09 149 TYR A C 1
ATOM 1174 O O . TYR A 1 149 ? 0.220 -20.473 14.527 1.00 53.09 149 TYR A O 1
ATOM 1182 N N . GLU A 1 150 ? 1.529 -22.169 13.842 1.00 52.00 150 GLU A N 1
ATOM 1183 C CA . GLU A 1 150 ? 2.356 -22.314 15.040 1.00 52.00 150 GLU A CA 1
ATOM 1184 C C . GLU A 1 150 ? 3.513 -21.304 15.064 1.00 52.00 150 GLU A C 1
ATOM 1186 O O . GLU A 1 150 ? 3.968 -20.943 16.145 1.00 52.00 150 GLU A O 1
ATOM 1191 N N . ASP A 1 151 ? 3.918 -20.767 13.907 1.00 53.47 151 ASP A N 1
ATOM 1192 C CA . ASP A 1 151 ? 5.071 -19.860 13.796 1.00 53.47 151 ASP A CA 1
ATOM 1193 C C . ASP A 1 151 ? 4.753 -18.394 14.150 1.00 53.47 151 ASP A C 1
ATOM 1195 O O . ASP A 1 151 ? 5.646 -17.544 14.177 1.00 53.47 151 ASP A O 1
ATOM 1199 N N . PHE A 1 152 ? 3.485 -18.067 14.416 1.00 59.38 152 PHE A N 1
ATOM 1200 C CA . PHE A 1 152 ? 3.031 -16.688 14.605 1.00 59.38 152 PHE A CA 1
ATOM 1201 C C . PHE A 1 152 ? 2.710 -16.369 16.063 1.00 59.38 152 PHE A C 1
ATOM 1203 O O . PHE A 1 152 ? 2.008 -17.118 16.746 1.00 59.38 152 PHE A O 1
ATOM 1210 N N . GLU A 1 153 ? 3.151 -15.193 16.520 1.00 59.00 153 GLU A N 1
ATOM 1211 C CA . GLU A 1 153 ? 2.694 -14.634 17.793 1.00 59.00 153 GLU A CA 1
ATOM 1212 C C . GLU A 1 153 ? 1.169 -14.459 17.740 1.00 59.00 153 GLU A C 1
ATOM 1214 O O . GLU A 1 153 ? 0.639 -13.695 16.923 1.00 59.00 153 GLU A O 1
ATOM 1219 N N . ARG A 1 154 ? 0.460 -15.183 18.614 1.00 59.81 154 ARG A N 1
ATOM 1220 C CA . ARG A 1 154 ? -0.994 -15.083 18.761 1.00 59.81 154 ARG A CA 1
ATOM 1221 C C . ARG A 1 154 ? -1.352 -14.230 19.963 1.00 59.81 154 ARG A C 1
ATOM 1223 O O . ARG A 1 154 ? -0.912 -14.497 21.082 1.00 59.81 154 ARG A O 1
ATOM 1230 N N . TYR A 1 155 ? -2.207 -13.241 19.741 1.00 61.62 155 TYR A N 1
ATOM 1231 C CA . TYR A 1 155 ? -2.745 -12.407 20.819 1.00 61.62 155 TYR A CA 1
ATOM 1232 C C . TYR A 1 155 ? -4.048 -12.963 21.395 1.00 61.62 155 TYR A C 1
ATOM 1234 O O . TYR A 1 155 ? -4.375 -12.700 22.554 1.00 61.62 155 TYR A O 1
ATOM 1242 N N . PHE A 1 156 ? -4.760 -13.765 20.603 1.00 61.47 156 PHE A N 1
ATOM 1243 C CA . PHE A 1 156 ? -5.943 -14.504 21.025 1.00 61.47 156 PHE A CA 1
ATOM 1244 C C . PHE A 1 156 ? -5.593 -15.966 21.307 1.00 61.47 156 PHE A C 1
ATOM 1246 O O . PHE A 1 156 ? -4.660 -16.502 20.699 1.00 61.47 156 PHE A O 1
ATOM 1253 N N . PRO A 1 157 ? -6.327 -16.626 22.220 1.00 62.50 157 PRO A N 1
ATOM 1254 C CA . PRO A 1 157 ? -6.205 -18.066 22.389 1.00 62.50 157 PRO A CA 1
ATOM 1255 C C . PRO A 1 157 ? -6.454 -18.793 21.052 1.00 62.50 157 PRO A C 1
ATOM 1257 O O . PRO A 1 157 ? -7.219 -18.309 20.217 1.00 62.50 157 PRO A O 1
ATOM 1260 N N . PRO A 1 158 ? -5.820 -19.959 20.826 1.00 62.44 158 PRO A N 1
ATOM 1261 C CA . PRO A 1 158 ? -5.966 -20.711 19.579 1.00 62.44 158 PRO A CA 1
ATOM 1262 C C . PRO A 1 158 ? -7.410 -21.155 19.306 1.00 62.44 158 PRO A C 1
ATOM 1264 O O . PRO A 1 158 ? -7.786 -21.307 18.148 1.00 62.44 158 PRO A O 1
ATOM 1267 N N . SER A 1 159 ? -8.223 -21.312 20.353 1.00 72.75 159 SER A N 1
ATOM 1268 C CA . SER A 1 159 ? -9.673 -21.463 20.263 1.00 72.75 159 SER A CA 1
ATOM 1269 C C . SER A 1 159 ? -10.353 -20.126 20.558 1.00 72.75 159 SER A C 1
ATOM 1271 O O . SER A 1 159 ? -10.259 -19.631 21.681 1.00 72.75 159 SER A O 1
ATOM 1273 N N . VAL A 1 160 ? -11.059 -19.565 19.576 1.00 78.94 160 VAL A N 1
ATOM 1274 C CA . VAL A 1 160 ? -11.867 -18.350 19.754 1.00 78.94 160 VAL A CA 1
ATOM 1275 C C . VAL A 1 160 ? -13.243 -18.752 20.282 1.00 78.94 160 VAL A C 1
ATOM 1277 O O . VAL A 1 160 ? -14.017 -19.397 19.573 1.00 78.94 160 VAL A O 1
ATOM 1280 N N . GLY A 1 161 ? -13.535 -18.408 21.539 1.00 84.19 161 GLY A N 1
ATOM 1281 C CA . GLY A 1 161 ? -14.815 -18.714 22.177 1.00 84.19 161 GLY A CA 1
ATOM 1282 C C . GLY A 1 161 ? -15.905 -17.681 21.875 1.00 84.19 161 GLY A C 1
ATOM 1283 O O . GLY A 1 161 ? -15.644 -16.588 21.373 1.00 84.19 161 GLY A O 1
ATOM 1284 N N . SER A 1 162 ? -17.148 -17.991 22.247 1.00 87.06 162 SER A N 1
ATOM 1285 C CA . SER A 1 162 ? -18.282 -17.060 22.120 1.00 87.06 162 SER A CA 1
ATOM 1286 C C . SER A 1 162 ? -18.095 -15.770 22.930 1.00 87.06 162 SER A C 1
ATOM 1288 O O . SER A 1 162 ? -18.506 -14.702 22.477 1.00 87.06 162 SER A O 1
ATOM 1290 N N . GLU A 1 163 ? -17.434 -15.838 24.090 1.00 86.19 163 GLU A N 1
ATOM 1291 C CA . GLU A 1 163 ? -17.111 -14.663 24.911 1.00 86.19 163 GLU A CA 1
ATOM 1292 C C . GLU A 1 163 ? -16.111 -13.729 24.209 1.00 86.19 163 GLU A C 1
ATOM 1294 O O . GLU A 1 163 ? -16.279 -12.508 24.236 1.00 86.19 163 GLU A O 1
ATOM 1299 N N . ASP A 1 164 ? -15.106 -14.289 23.529 1.00 84.81 164 ASP A N 1
ATOM 1300 C CA . ASP A 1 164 ? -14.118 -13.513 22.772 1.00 84.81 164 ASP A CA 1
ATOM 1301 C C . ASP A 1 164 ? -14.782 -12.781 21.605 1.00 84.81 164 ASP A C 1
ATOM 1303 O O . ASP A 1 164 ? -14.555 -11.585 21.409 1.00 84.81 164 ASP A O 1
ATOM 1307 N N . VAL A 1 165 ? -15.663 -13.473 20.874 1.00 87.94 165 VAL A N 1
ATOM 1308 C CA . VAL A 1 165 ? -16.450 -12.882 19.783 1.00 87.94 165 VAL A CA 1
ATOM 1309 C C . VAL A 1 165 ? -17.357 -11.767 20.300 1.00 87.94 165 VAL A C 1
ATOM 1311 O O . VAL A 1 165 ? -17.418 -10.695 19.692 1.00 87.94 165 VAL A O 1
ATOM 1314 N N . ALA A 1 166 ? -18.041 -11.979 21.428 1.00 88.88 166 ALA A N 1
ATOM 1315 C CA . ALA A 1 166 ? -18.909 -10.971 22.030 1.00 88.88 166 ALA A CA 1
ATOM 1316 C C . ALA A 1 166 ? -18.115 -9.725 22.455 1.00 88.88 166 ALA A C 1
ATOM 1318 O O . ALA A 1 166 ? -18.512 -8.600 22.142 1.00 88.88 166 ALA A O 1
ATOM 1319 N N . ARG A 1 167 ? -16.956 -9.915 23.100 1.00 88.19 167 ARG A N 1
ATOM 1320 C CA . ARG A 1 167 ? -16.056 -8.822 23.494 1.00 88.19 167 ARG A CA 1
ATOM 1321 C C . ARG A 1 167 ? -15.528 -8.068 22.275 1.00 88.19 167 ARG A C 1
ATOM 1323 O O . ARG A 1 167 ? -15.584 -6.841 22.258 1.00 88.19 167 ARG A O 1
ATOM 1330 N N . PHE A 1 168 ? -15.066 -8.779 21.246 1.00 88.75 168 PHE A N 1
ATOM 1331 C CA . PHE A 1 168 ? -14.583 -8.188 19.996 1.00 88.75 168 PHE A CA 1
ATOM 1332 C C . PHE A 1 168 ? -15.667 -7.336 19.327 1.00 88.75 168 PHE A C 1
ATOM 1334 O O . PHE A 1 168 ? -15.462 -6.155 19.053 1.00 88.75 168 PHE A O 1
ATOM 1341 N N . THR A 1 169 ? -16.853 -7.913 19.142 1.00 90.56 169 THR A N 1
ATOM 1342 C CA . THR A 1 169 ? -17.991 -7.235 18.509 1.00 90.56 169 THR A CA 1
ATOM 1343 C C . THR A 1 169 ? -18.433 -6.018 19.322 1.00 90.56 169 THR A C 1
ATOM 1345 O O . THR A 1 169 ? -18.744 -4.977 18.752 1.00 90.56 169 THR A O 1
ATOM 1348 N N . SER A 1 170 ? -18.405 -6.105 20.657 1.00 91.00 170 SER A N 1
ATOM 1349 C CA . SER A 1 170 ? -18.746 -4.982 21.532 1.00 91.00 170 SER A CA 1
ATOM 1350 C C . SER A 1 170 ? -17.731 -3.840 21.476 1.00 91.00 170 SER A C 1
ATOM 1352 O O . SER A 1 170 ? -18.146 -2.684 21.551 1.00 91.00 170 SER A O 1
ATOM 1354 N N . LEU A 1 171 ? -16.431 -4.132 21.380 1.00 91.38 171 LEU A N 1
ATOM 1355 C CA . LEU A 1 171 ? -15.374 -3.116 21.307 1.00 91.38 171 LEU A CA 1
ATOM 1356 C C . LEU A 1 171 ? -15.410 -2.356 19.978 1.00 91.38 171 LEU A C 1
ATOM 1358 O O . LEU A 1 171 ? -15.246 -1.136 19.958 1.00 91.38 171 LEU A O 1
ATOM 1362 N N . PHE A 1 172 ? -15.670 -3.071 18.885 1.00 93.44 172 PHE A N 1
ATOM 1363 C CA . PHE A 1 172 ? -15.695 -2.528 17.526 1.00 93.44 172 PHE A CA 1
ATOM 1364 C C . PHE A 1 172 ? -17.113 -2.283 17.000 1.00 93.44 172 PHE A C 1
ATOM 1366 O O . PHE A 1 172 ? -17.336 -2.227 15.790 1.00 93.44 172 PHE A O 1
ATOM 1373 N N . ALA A 1 173 ? -18.077 -2.129 17.910 1.00 92.25 173 ALA A N 1
ATOM 1374 C CA . ALA A 1 173 ? -19.450 -1.810 17.560 1.00 92.25 173 ALA A CA 1
ATOM 1375 C C . ALA A 1 173 ? -19.511 -0.458 16.832 1.00 92.25 173 ALA A C 1
ATOM 1377 O O . ALA A 1 173 ? -19.071 0.572 17.350 1.00 92.25 173 ALA A O 1
ATOM 1378 N N . GLY A 1 174 ? -20.091 -0.479 15.638 1.00 92.69 174 GLY A N 1
ATOM 1379 C CA . GLY A 1 174 ? -20.301 0.686 14.790 1.00 92.69 174 GLY A CA 1
ATOM 1380 C C . GLY A 1 174 ? -21.635 0.565 14.068 1.00 92.69 174 GLY A C 1
ATOM 1381 O O . GLY A 1 174 ? -22.619 0.137 14.669 1.00 92.69 174 GLY A O 1
ATOM 1382 N N . ARG A 1 175 ? -21.659 0.917 12.783 1.00 93.38 175 ARG A N 1
ATOM 1383 C CA . ARG A 1 175 ? -22.841 0.871 11.921 1.00 93.38 175 ARG A CA 1
ATOM 1384 C C . ARG A 1 175 ? -23.577 -0.462 12.007 1.00 93.38 175 ARG A C 1
ATOM 1386 O O . ARG A 1 175 ? -22.998 -1.534 11.862 1.00 93.38 175 ARG A O 1
ATOM 1393 N N . GLU A 1 176 ? -24.888 -0.369 12.164 1.00 92.12 176 GLU A N 1
ATOM 1394 C CA . GLU A 1 176 ? -25.749 -1.509 12.452 1.00 92.12 176 GLU A CA 1
ATOM 1395 C C . GLU A 1 176 ? -26.053 -2.360 11.213 1.00 92.12 176 GLU A C 1
ATOM 1397 O O . GLU A 1 176 ? -26.308 -3.547 11.325 1.00 92.12 176 GLU A O 1
ATOM 1402 N N . GLN A 1 177 ? -26.033 -1.781 10.014 1.00 89.06 177 GLN A N 1
ATOM 1403 C CA . GLN A 1 177 ? -26.555 -2.448 8.812 1.00 89.06 177 GLN A CA 1
ATOM 1404 C C . GLN A 1 177 ? -25.481 -2.810 7.784 1.00 89.06 177 GLN A C 1
ATOM 1406 O O . GLN A 1 177 ? -25.803 -3.103 6.633 1.00 89.06 177 GLN A O 1
ATOM 1411 N N . GLY A 1 178 ? -24.201 -2.772 8.144 1.00 92.88 178 GLY A N 1
ATOM 1412 C CA . GLY A 1 178 ? -23.167 -3.248 7.238 1.00 92.88 178 GLY A CA 1
ATOM 1413 C C . GLY A 1 178 ? -21.754 -3.104 7.762 1.00 92.88 178 GLY A C 1
ATOM 1414 O O . GLY A 1 178 ? -21.439 -2.232 8.571 1.00 92.88 178 GLY A O 1
ATOM 1415 N N . TYR A 1 179 ? -20.895 -3.947 7.219 1.00 95.38 179 TYR A N 1
ATOM 1416 C CA . TYR A 1 179 ? -19.460 -3.965 7.457 1.00 95.38 179 TYR A CA 1
ATOM 1417 C C . TYR A 1 179 ? -18.736 -4.054 6.114 1.00 95.38 179 TYR A C 1
ATOM 1419 O O . TYR A 1 179 ? -19.364 -4.035 5.054 1.00 95.38 179 TYR A O 1
ATOM 1427 N N . ALA A 1 180 ? -17.410 -4.107 6.135 1.00 95.44 180 ALA A N 1
ATOM 1428 C CA . ALA A 1 180 ? -16.630 -4.343 4.936 1.00 95.44 180 ALA A CA 1
ATOM 1429 C C . ALA A 1 180 ? -15.615 -5.463 5.147 1.00 95.44 180 ALA A C 1
ATOM 1431 O O . ALA A 1 180 ? -15.097 -5.653 6.243 1.00 95.44 180 ALA A O 1
ATOM 1432 N N . VAL A 1 181 ? -15.316 -6.198 4.084 1.00 92.88 181 VAL A N 1
ATOM 1433 C CA . VAL A 1 181 ? -14.268 -7.223 4.081 1.00 92.88 181 VAL A CA 1
ATOM 1434 C C . VAL A 1 181 ? -13.212 -6.818 3.071 1.00 92.88 181 VAL A C 1
ATOM 1436 O O . VAL A 1 181 ? -13.525 -6.301 1.997 1.00 92.88 181 VAL A O 1
ATOM 1439 N N . GLN A 1 182 ? -11.950 -7.011 3.426 1.00 90.31 182 GLN A N 1
ATOM 1440 C CA . GLN A 1 182 ? -10.856 -6.793 2.501 1.00 90.31 182 GLN A CA 1
ATOM 1441 C C . GLN A 1 182 ? -10.887 -7.845 1.393 1.00 90.31 182 GLN A C 1
ATOM 1443 O O . GLN A 1 182 ? -10.849 -9.044 1.657 1.00 90.31 182 GLN A O 1
ATOM 1448 N N . ALA A 1 183 ? -10.901 -7.374 0.155 1.00 87.38 183 ALA A N 1
ATOM 1449 C CA . ALA A 1 183 ? -10.703 -8.180 -1.034 1.00 87.38 183 ALA A CA 1
ATOM 1450 C C . ALA A 1 183 ? -9.423 -7.725 -1.737 1.00 87.38 183 ALA A C 1
ATOM 1452 O O . ALA A 1 183 ? -9.119 -6.529 -1.793 1.00 87.38 183 ALA A O 1
ATOM 1453 N N . VAL A 1 184 ? -8.674 -8.685 -2.273 1.00 86.25 184 VAL A N 1
ATOM 1454 C CA . VAL A 1 184 ? -7.488 -8.423 -3.091 1.00 86.25 184 VAL A CA 1
ATOM 1455 C C . VAL A 1 184 ? -7.787 -8.890 -4.504 1.00 86.25 184 VAL A C 1
ATOM 1457 O O . VAL A 1 184 ? -8.114 -10.054 -4.723 1.00 86.25 184 VAL A O 1
ATOM 1460 N N . ASP A 1 185 ? -7.688 -7.979 -5.463 1.00 87.31 185 ASP A N 1
ATOM 1461 C CA . ASP A 1 185 ? -7.820 -8.310 -6.875 1.00 87.31 185 ASP A CA 1
ATOM 1462 C C . ASP A 1 185 ? -6.651 -9.224 -7.280 1.00 87.31 185 ASP A C 1
ATOM 1464 O O . ASP A 1 185 ? -5.490 -8.820 -7.232 1.00 87.31 185 ASP A O 1
ATOM 1468 N N . SER A 1 186 ? -6.943 -10.467 -7.665 1.00 85.50 186 SER A N 1
ATOM 1469 C CA . SER A 1 186 ? -5.927 -11.484 -7.982 1.00 85.50 186 SER A CA 1
ATOM 1470 C C . SER A 1 186 ? -5.092 -11.157 -9.222 1.00 85.50 186 SER A C 1
ATOM 1472 O O . SER A 1 186 ? -4.038 -11.747 -9.440 1.00 85.50 186 SER A O 1
ATOM 1474 N N . ARG A 1 187 ? -5.532 -10.203 -10.046 1.00 87.75 187 ARG A N 1
ATOM 1475 C CA . ARG A 1 187 ? -4.812 -9.788 -11.252 1.00 87.75 187 ARG A CA 1
ATOM 1476 C C . ARG A 1 187 ? -3.838 -8.662 -10.941 1.00 87.75 187 ARG A C 1
ATOM 1478 O O . ARG A 1 187 ? -2.722 -8.645 -11.439 1.00 87.75 187 ARG A O 1
ATOM 1485 N N . THR A 1 188 ? -4.266 -7.697 -10.136 1.00 88.62 188 THR A N 1
ATOM 1486 C CA . THR A 1 188 ? -3.537 -6.439 -9.925 1.00 88.62 188 THR A CA 1
ATOM 1487 C C . THR A 1 188 ? -2.934 -6.297 -8.536 1.00 88.62 188 THR A C 1
ATOM 1489 O O . THR A 1 188 ? -2.101 -5.417 -8.343 1.00 88.62 188 THR A O 1
ATOM 1492 N N . GLY A 1 189 ? -3.360 -7.108 -7.566 1.00 85.38 189 GLY A N 1
ATOM 1493 C CA . GLY A 1 189 ? -2.993 -6.981 -6.153 1.00 85.38 189 GLY A CA 1
ATOM 1494 C C . GLY A 1 189 ? -3.605 -5.762 -5.477 1.00 85.38 189 GLY A C 1
ATOM 1495 O O . GLY A 1 189 ? -3.223 -5.421 -4.356 1.00 85.38 189 GLY A O 1
ATOM 1496 N N . GLU A 1 190 ? -4.521 -5.056 -6.143 1.00 87.19 190 GLU A N 1
ATOM 1497 C CA . GLU A 1 190 ? -5.215 -3.934 -5.532 1.00 87.19 190 GLU A CA 1
ATOM 1498 C C . GLU A 1 190 ? -6.114 -4.415 -4.403 1.00 87.19 190 GLU A C 1
ATOM 1500 O O . GLU A 1 190 ? -6.914 -5.335 -4.557 1.00 87.19 190 GLU A O 1
ATOM 1505 N N . VAL A 1 191 ? -5.996 -3.739 -3.265 1.00 86.38 191 VAL A N 1
ATOM 1506 C CA . VAL A 1 191 ? -6.817 -4.001 -2.091 1.00 86.38 191 VAL A CA 1
ATOM 1507 C C . VAL A 1 191 ? -8.036 -3.095 -2.126 1.00 86.38 191 VAL A C 1
ATOM 1509 O O . VAL A 1 191 ? -7.907 -1.879 -2.289 1.00 86.38 191 VAL A O 1
ATOM 1512 N N . ARG A 1 192 ? -9.214 -3.677 -1.925 1.00 90.12 192 ARG A N 1
ATOM 1513 C CA . ARG A 1 192 ? -10.483 -2.962 -1.784 1.00 90.12 192 ARG A CA 1
ATOM 1514 C C . ARG A 1 192 ? -11.197 -3.426 -0.524 1.00 90.12 192 ARG A C 1
ATOM 1516 O O . ARG A 1 192 ? -10.988 -4.538 -0.054 1.00 90.12 192 ARG A O 1
ATOM 1523 N N . LEU A 1 193 ? -12.025 -2.549 0.029 1.00 91.31 193 LEU A N 1
ATOM 1524 C CA . LEU A 1 193 ? -12.957 -2.902 1.093 1.00 91.31 193 LEU A CA 1
ATOM 1525 C C . LEU A 1 193 ? -14.330 -3.077 0.451 1.00 91.31 193 LEU A C 1
ATOM 1527 O O . LEU A 1 193 ? -14.920 -2.106 -0.023 1.00 91.31 193 LEU A O 1
ATOM 1531 N N . GLU A 1 194 ? -14.801 -4.316 0.389 1.00 94.00 194 GLU A N 1
ATOM 1532 C CA . GLU A 1 194 ? -16.110 -4.660 -0.153 1.00 94.00 194 GLU A CA 1
ATOM 1533 C C . GLU A 1 194 ? -17.163 -4.559 0.939 1.00 94.00 194 GLU A C 1
ATOM 1535 O O . GLU A 1 194 ? -17.087 -5.265 1.944 1.00 94.00 194 GLU A O 1
ATOM 1540 N N . TYR A 1 195 ? -18.158 -3.703 0.727 1.00 95.44 195 TYR A N 1
ATOM 1541 C CA . TYR A 1 195 ? -19.299 -3.596 1.625 1.00 95.44 195 TYR A CA 1
ATOM 1542 C C . TYR A 1 195 ? -20.114 -4.896 1.632 1.00 95.44 195 TYR A C 1
ATOM 1544 O O . TYR A 1 195 ? -20.412 -5.468 0.581 1.00 95.44 195 TYR A O 1
ATOM 1552 N N . ARG A 1 196 ? -20.513 -5.334 2.825 1.00 95.25 196 ARG A N 1
ATOM 1553 C CA . ARG A 1 196 ? -21.407 -6.468 3.053 1.00 95.25 196 ARG A CA 1
ATOM 1554 C C . ARG A 1 196 ? -22.585 -5.999 3.915 1.00 95.25 196 ARG A C 1
ATOM 1556 O O . ARG A 1 196 ? -22.347 -5.423 4.981 1.00 95.25 196 ARG A O 1
ATOM 1563 N N . PRO A 1 197 ? -23.839 -6.198 3.467 1.00 94.75 197 PRO A N 1
ATOM 1564 C CA . PRO A 1 197 ? -25.004 -5.835 4.262 1.00 94.75 197 PRO A CA 1
ATOM 1565 C C . PRO A 1 197 ? -25.143 -6.764 5.474 1.00 94.75 197 PRO A C 1
ATOM 1567 O O . PRO A 1 197 ? -24.782 -7.939 5.410 1.00 94.75 197 PRO A O 1
ATOM 1570 N N . GLY A 1 198 ? -25.710 -6.239 6.559 1.00 91.06 198 GLY A N 1
ATOM 1571 C CA . GLY A 1 198 ? -25.965 -6.989 7.792 1.00 91.06 198 GLY A CA 1
ATOM 1572 C C . GLY A 1 198 ? -25.003 -6.658 8.933 1.00 91.06 198 GLY A C 1
ATOM 1573 O O . GLY A 1 198 ? -24.170 -5.759 8.839 1.00 91.06 198 GLY A O 1
ATOM 1574 N N . PHE A 1 199 ? -25.154 -7.377 10.041 1.00 89.06 199 PHE A N 1
ATOM 1575 C CA . PHE A 1 199 ? -24.387 -7.154 11.265 1.00 89.06 199 PHE A CA 1
ATOM 1576 C C . PHE A 1 199 ? -23.067 -7.929 11.239 1.00 89.06 199 PHE A C 1
ATOM 1578 O O . PHE A 1 199 ? -22.952 -8.970 10.593 1.00 89.06 199 PHE A O 1
ATOM 1585 N N . VAL A 1 200 ? -22.084 -7.452 12.001 1.00 90.94 200 VAL A N 1
ATOM 1586 C CA . VAL A 1 200 ? -20.874 -8.229 12.291 1.00 90.94 200 VAL A CA 1
ATOM 1587 C C . VAL A 1 200 ? -21.269 -9.444 13.139 1.00 90.94 200 VAL A C 1
ATOM 1589 O O . VAL A 1 200 ? -21.753 -9.287 14.259 1.00 90.94 200 VAL A O 1
ATOM 1592 N N . SER A 1 201 ? -21.092 -10.647 12.590 1.00 89.19 201 SER A N 1
ATOM 1593 C CA . SER A 1 201 ? -21.475 -11.922 13.209 1.00 89.19 201 SER A CA 1
ATOM 1594 C C . SER A 1 201 ? -20.246 -12.778 13.565 1.00 89.19 201 SER A C 1
ATOM 1596 O O . SER A 1 201 ? -19.147 -12.529 13.054 1.00 89.19 201 SER A O 1
ATOM 1598 N N . PRO A 1 202 ? -20.397 -13.828 14.399 1.00 88.31 202 PRO A N 1
ATOM 1599 C CA . PRO A 1 202 ? -19.311 -14.770 14.677 1.00 88.31 202 PRO A CA 1
ATOM 1600 C C . PRO A 1 202 ? -18.687 -15.384 13.415 1.00 88.31 202 PRO A C 1
ATOM 1602 O O . PRO A 1 202 ? -17.482 -15.615 13.386 1.00 88.31 202 PRO A O 1
ATOM 1605 N N . GLU A 1 203 ? -19.485 -15.579 12.360 1.00 89.81 203 GLU A N 1
ATOM 1606 C CA . GLU A 1 203 ? -19.061 -16.174 11.086 1.00 89.81 203 GLU A CA 1
ATOM 1607 C C . GLU A 1 203 ? -17.986 -15.359 10.360 1.00 89.81 203 GLU A C 1
ATOM 1609 O O . GLU A 1 203 ? -17.205 -15.934 9.611 1.00 89.81 203 GLU A O 1
ATOM 1614 N N . ILE A 1 204 ? -17.914 -14.041 10.586 1.00 91.94 204 ILE A N 1
ATOM 1615 C CA . ILE A 1 204 ? -16.857 -13.186 10.023 1.00 91.94 204 ILE A CA 1
ATOM 1616 C C . ILE A 1 204 ? -15.799 -12.792 11.060 1.00 91.94 204 ILE A C 1
ATOM 1618 O O . ILE A 1 204 ? -14.630 -12.623 10.714 1.00 91.94 204 ILE A O 1
ATOM 1622 N N . VAL A 1 205 ? -16.171 -12.688 12.341 1.00 90.56 205 VAL A N 1
ATOM 1623 C CA . VAL A 1 205 ? -15.230 -12.347 13.422 1.00 90.56 205 VAL A CA 1
ATOM 1624 C C . VAL A 1 205 ? -14.209 -13.459 13.644 1.00 90.56 205 VAL A C 1
ATOM 1626 O O . VAL A 1 205 ? -13.027 -13.163 13.805 1.00 90.56 205 VAL A O 1
ATOM 1629 N N . VAL A 1 206 ? -14.631 -14.728 13.633 1.00 88.25 206 VAL A N 1
ATOM 1630 C CA . VAL A 1 206 ? -13.718 -15.856 13.869 1.00 88.25 206 VAL A CA 1
ATOM 1631 C C . VAL A 1 206 ? -12.664 -15.966 12.756 1.00 88.25 206 VAL A C 1
ATOM 1633 O O . VAL A 1 206 ? -11.481 -15.893 13.096 1.00 88.25 206 VAL A O 1
ATOM 1636 N N . PRO A 1 207 ? -13.019 -16.019 11.453 1.00 86.19 207 PRO A N 1
ATOM 1637 C CA . PRO A 1 207 ? -12.023 -16.003 10.377 1.00 86.19 207 PRO A CA 1
ATOM 1638 C C . PRO A 1 207 ? -11.118 -14.768 10.408 1.00 86.19 207 PRO A C 1
ATOM 1640 O O . PRO A 1 207 ? -9.938 -14.859 10.085 1.00 86.19 207 PRO A O 1
ATOM 1643 N N . HIS A 1 208 ? -11.635 -13.608 10.828 1.00 88.00 208 HIS A N 1
ATOM 1644 C CA . HIS A 1 208 ? -10.825 -12.398 10.989 1.00 88.00 208 HIS A CA 1
ATOM 1645 C C . HIS A 1 208 ? -9.768 -12.527 12.092 1.00 88.00 208 HIS A C 1
ATOM 1647 O O . HIS A 1 208 ? -8.592 -12.239 11.873 1.00 88.00 208 HIS A O 1
ATOM 1653 N N . ILE A 1 209 ? -10.160 -12.995 13.280 1.00 82.81 209 ILE A N 1
ATOM 1654 C CA . ILE A 1 209 ? -9.227 -13.203 14.397 1.00 82.81 209 ILE A CA 1
ATOM 1655 C C . ILE A 1 209 ? -8.176 -14.257 14.027 1.00 82.81 209 ILE A C 1
ATOM 1657 O O . ILE A 1 209 ? -7.004 -14.090 14.365 1.00 82.81 209 ILE A O 1
ATOM 1661 N N . LEU A 1 210 ? -8.582 -15.295 13.292 1.00 78.31 210 LEU A N 1
ATOM 1662 C CA . LEU A 1 210 ? -7.714 -16.354 12.777 1.00 78.31 210 LEU A CA 1
ATOM 1663 C C . LEU A 1 210 ? -6.917 -15.951 11.520 1.00 78.31 210 LEU A C 1
ATOM 1665 O O . LEU A 1 210 ? -6.199 -16.782 10.970 1.00 78.31 210 LEU A O 1
ATOM 1669 N N . GLY A 1 211 ? -7.007 -14.698 11.057 1.00 76.12 211 GLY A N 1
ATOM 1670 C CA . GLY A 1 211 ? -6.233 -14.186 9.917 1.00 76.12 211 GLY A CA 1
ATOM 1671 C C . GLY A 1 211 ? -6.598 -14.796 8.555 1.00 76.12 211 GLY A C 1
ATOM 1672 O O . GLY A 1 211 ? -5.832 -14.692 7.599 1.00 76.12 211 GLY A O 1
ATOM 1673 N N . GLU A 1 212 ? -7.753 -15.447 8.452 1.00 78.06 212 GLU A N 1
ATOM 1674 C CA . GLU A 1 212 ? -8.300 -16.010 7.212 1.00 78.06 212 GLU A CA 1
ATOM 1675 C C . GLU A 1 212 ? -9.049 -14.954 6.386 1.00 78.06 212 GLU A C 1
ATOM 1677 O O . GLU A 1 212 ? -9.100 -15.035 5.157 1.00 78.06 212 GLU A O 1
ATOM 1682 N N . ALA A 1 213 ? -9.590 -13.941 7.063 1.00 84.06 213 ALA A N 1
ATOM 1683 C CA . ALA A 1 213 ? -10.237 -12.776 6.474 1.00 84.06 213 ALA A CA 1
ATOM 1684 C C . ALA A 1 213 ? -9.723 -11.488 7.131 1.00 84.06 213 ALA A C 1
ATOM 1686 O O . ALA A 1 213 ? -9.109 -11.514 8.194 1.00 84.06 213 ALA A O 1
ATOM 1687 N N . THR A 1 214 ? -9.991 -10.339 6.514 1.00 88.00 214 THR A N 1
ATOM 1688 C CA . THR A 1 214 ? -9.707 -9.03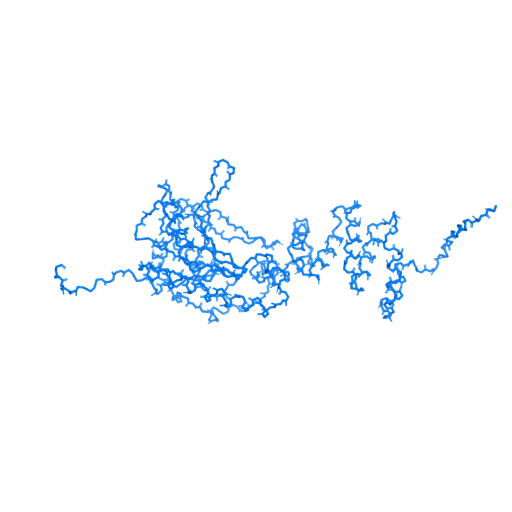4 7.124 1.00 88.00 214 THR A CA 1
ATOM 1689 C C . THR A 1 214 ? -10.983 -8.210 7.148 1.00 88.00 214 THR A C 1
ATOM 1691 O O . THR A 1 214 ? -11.445 -7.705 6.125 1.00 88.00 214 THR A O 1
ATOM 1694 N N . LEU A 1 215 ? -11.567 -8.109 8.335 1.00 93.12 215 LEU A N 1
ATOM 1695 C CA . LEU A 1 215 ? -12.778 -7.366 8.633 1.00 93.12 215 LEU A CA 1
ATOM 1696 C C . LEU A 1 215 ? -12.461 -5.881 8.825 1.00 93.12 215 LEU A C 1
ATOM 1698 O O . LEU A 1 215 ? -11.486 -5.494 9.469 1.00 93.12 215 LEU A O 1
ATOM 1702 N N . ALA A 1 216 ? -13.334 -5.040 8.296 1.00 94.12 216 ALA A N 1
ATOM 1703 C CA . ALA A 1 216 ? -13.389 -3.618 8.556 1.00 94.12 216 ALA A CA 1
ATOM 1704 C C . ALA A 1 216 ? -14.817 -3.223 8.938 1.00 94.12 216 ALA A C 1
ATOM 1706 O O . ALA A 1 216 ? -15.791 -3.782 8.437 1.00 94.12 216 ALA A O 1
ATOM 1707 N N . VAL A 1 217 ? -14.955 -2.226 9.803 1.00 95.19 217 VAL A N 1
ATOM 1708 C CA . VAL A 1 217 ? -16.263 -1.720 10.242 1.00 95.19 217 VAL A CA 1
ATOM 1709 C C . VAL A 1 217 ? -16.381 -0.240 9.948 1.00 95.19 217 VAL A C 1
ATOM 1711 O O . VAL A 1 217 ? -15.383 0.479 9.925 1.00 95.19 217 VAL A O 1
ATOM 1714 N N . TYR A 1 218 ? -17.604 0.229 9.738 1.00 95.94 218 TYR A N 1
ATOM 1715 C CA . TYR A 1 218 ? -17.910 1.654 9.718 1.00 95.94 218 TYR A CA 1
ATOM 1716 C C . TYR A 1 218 ? -18.150 2.083 11.169 1.00 95.94 218 TYR A C 1
ATOM 1718 O O . TYR A 1 218 ? -19.142 1.649 11.750 1.00 95.94 218 TYR A O 1
ATOM 1726 N N . PRO A 1 219 ? -17.266 2.877 11.804 1.00 95.56 219 PRO A N 1
ATOM 1727 C CA . PRO A 1 219 ? -17.337 3.082 13.255 1.00 95.56 219 PRO A CA 1
ATOM 1728 C C . PRO A 1 219 ? -18.569 3.864 13.721 1.00 95.56 219 PRO A C 1
ATOM 1730 O O . PRO A 1 219 ? -18.932 3.793 14.891 1.00 95.56 219 PRO A O 1
ATOM 1733 N N . MET A 1 220 ? -19.170 4.654 12.826 1.00 95.69 220 MET A N 1
ATOM 1734 C CA . MET A 1 220 ? -20.282 5.546 13.138 1.00 95.69 220 MET A CA 1
ATOM 1735 C C . MET A 1 220 ? -21.621 4.829 12.988 1.00 95.69 220 MET A C 1
ATOM 1737 O O . MET A 1 220 ? -21.904 4.225 11.958 1.00 95.69 220 MET A O 1
ATOM 1741 N N . ARG A 1 221 ? -22.441 4.929 14.029 1.00 95.06 221 ARG A N 1
ATOM 1742 C CA . ARG A 1 221 ? -23.824 4.454 14.062 1.00 95.06 221 ARG A CA 1
ATOM 1743 C C . ARG A 1 221 ? -24.790 5.449 13.433 1.00 95.06 221 ARG A C 1
ATOM 1745 O O . ARG A 1 221 ? -24.450 6.618 13.237 1.00 95.06 221 ARG A O 1
ATOM 1752 N N . SER A 1 222 ? -26.027 5.012 13.191 1.00 93.69 222 SER A N 1
ATOM 1753 C CA . SER A 1 222 ? -27.087 5.883 12.659 1.00 93.69 222 SER A CA 1
ATOM 1754 C C . SER A 1 222 ? -27.425 7.079 13.559 1.00 93.69 222 SER A C 1
ATOM 1756 O O . SER A 1 222 ? -27.940 8.080 13.076 1.00 93.69 222 SER A O 1
ATOM 1758 N N . ASP A 1 223 ? -27.128 6.994 14.858 1.00 95.44 223 ASP A N 1
ATOM 1759 C CA . ASP A 1 223 ? -27.297 8.076 15.839 1.00 95.44 223 ASP A CA 1
ATOM 1760 C C . ASP A 1 223 ? -26.051 8.977 15.984 1.00 95.44 223 ASP A C 1
ATOM 1762 O O . ASP A 1 223 ? -25.947 9.769 16.922 1.00 95.44 223 ASP A O 1
ATOM 1766 N N . HIS A 1 224 ? -25.092 8.860 15.057 1.00 95.25 224 HIS A N 1
ATOM 1767 C CA . HIS A 1 224 ? -23.827 9.599 15.040 1.00 95.25 224 HIS A CA 1
ATOM 1768 C C . HIS A 1 224 ? -22.916 9.326 16.247 1.00 95.25 224 HIS A C 1
ATOM 1770 O O . HIS A 1 224 ? -22.069 10.154 16.612 1.00 95.25 224 HIS A O 1
ATOM 1776 N N . THR A 1 225 ? -23.041 8.156 16.868 1.00 97.06 225 THR A N 1
ATOM 1777 C CA . THR A 1 225 ? -22.153 7.734 17.951 1.00 97.06 225 THR A CA 1
ATOM 1778 C C . THR A 1 225 ? -21.126 6.694 17.509 1.00 97.06 225 THR A C 1
ATOM 1780 O O . THR A 1 225 ? -21.287 6.015 16.496 1.00 97.06 225 THR A O 1
ATOM 1783 N N . VAL A 1 226 ? -20.029 6.600 18.262 1.00 97.00 226 VAL A N 1
ATOM 1784 C CA . VAL A 1 226 ? -18.933 5.644 18.067 1.00 97.00 226 VAL A CA 1
ATOM 1785 C C . VAL A 1 226 ? -18.555 4.999 19.399 1.00 97.00 226 VAL A C 1
ATOM 1787 O O . VAL A 1 226 ? -18.755 5.591 20.466 1.00 97.00 226 VAL A O 1
ATOM 1790 N N . ARG A 1 227 ? -17.969 3.801 19.335 1.00 95.56 227 ARG A N 1
ATOM 1791 C CA . ARG A 1 227 ? -17.460 3.068 20.505 1.00 95.56 227 ARG A CA 1
ATOM 1792 C C . ARG A 1 227 ? -15.981 3.317 20.798 1.00 95.56 227 ARG A C 1
ATOM 1794 O O . ARG A 1 227 ? -15.515 3.060 21.905 1.00 95.56 227 ARG A O 1
ATOM 1801 N N . HIS A 1 228 ? -15.247 3.831 19.816 1.00 95.69 228 HIS A N 1
ATOM 1802 C CA . HIS A 1 228 ? -13.807 4.014 19.909 1.00 95.69 228 HIS A CA 1
ATOM 1803 C C . HIS A 1 228 ? -13.319 5.249 19.145 1.00 95.69 228 HIS A C 1
ATOM 1805 O O . HIS A 1 228 ? -13.966 5.740 18.218 1.00 95.69 228 HIS A O 1
ATOM 1811 N N . ALA A 1 229 ? -12.135 5.724 19.520 1.00 96.50 229 ALA A N 1
ATOM 1812 C CA . ALA A 1 229 ? -11.315 6.647 18.749 1.00 96.50 229 ALA A CA 1
ATOM 1813 C C . ALA A 1 229 ? -9.988 5.972 18.396 1.00 96.50 229 ALA A C 1
ATOM 1815 O O . ALA A 1 229 ? -9.509 5.098 19.121 1.00 96.50 229 ALA A O 1
ATOM 1816 N N . VAL A 1 230 ? -9.396 6.373 17.273 1.00 96.50 230 VAL A N 1
ATOM 1817 C CA . VAL A 1 230 ? -8.161 5.769 16.772 1.00 96.50 230 VAL A CA 1
ATOM 1818 C C . VAL A 1 230 ? -7.211 6.862 16.312 1.00 96.50 230 VAL A C 1
ATOM 1820 O O . VAL A 1 230 ? -7.611 7.789 15.607 1.00 96.50 230 VAL A O 1
ATOM 1823 N N . VAL A 1 231 ? -5.948 6.737 16.697 1.00 96.88 231 VAL A N 1
ATOM 1824 C CA . VAL A 1 231 ? -4.837 7.512 16.139 1.00 96.88 231 VAL A CA 1
ATOM 1825 C C . VAL A 1 231 ? -4.024 6.577 15.254 1.00 96.88 231 VAL A C 1
ATOM 1827 O O . VAL A 1 231 ? -3.601 5.522 15.719 1.00 96.88 231 VAL A O 1
ATOM 1830 N N . SER A 1 232 ? -3.814 6.938 13.991 1.00 95.56 232 SER A N 1
ATOM 1831 C CA . SER A 1 232 ? -2.923 6.208 13.086 1.00 95.56 232 SER A CA 1
ATOM 1832 C C . SER A 1 232 ? -1.535 6.826 13.086 1.00 95.56 232 SER A C 1
ATOM 1834 O O . SER A 1 232 ? -1.406 8.047 13.009 1.00 95.56 232 SER A O 1
ATOM 1836 N N . LEU A 1 233 ? -0.516 5.971 13.119 1.00 95.31 233 LEU A N 1
ATOM 1837 C CA . LEU A 1 233 ? 0.889 6.336 13.030 1.00 95.31 233 LEU A CA 1
ATOM 1838 C C . LEU A 1 233 ? 1.546 5.579 11.884 1.00 95.31 233 LEU A C 1
ATOM 1840 O O . LEU A 1 233 ? 1.380 4.369 11.781 1.00 95.31 233 LEU A O 1
ATOM 1844 N N . HIS A 1 234 ? 2.283 6.262 11.021 1.00 94.19 234 HIS A N 1
ATOM 1845 C CA . HIS A 1 234 ? 2.979 5.618 9.908 1.00 94.19 234 HIS A CA 1
ATOM 1846 C C . HIS A 1 234 ? 4.214 6.408 9.485 1.00 94.19 234 HIS A C 1
ATOM 1848 O O . HIS A 1 234 ? 4.350 7.590 9.798 1.00 94.19 234 HIS A O 1
ATOM 1854 N N . ILE A 1 235 ? 5.136 5.737 8.797 1.00 92.25 235 ILE A N 1
ATOM 1855 C CA . ILE A 1 235 ? 6.244 6.411 8.114 1.00 92.25 235 ILE A CA 1
ATOM 1856 C C . ILE A 1 235 ? 5.686 7.096 6.865 1.00 92.25 235 ILE A C 1
ATOM 1858 O O . ILE A 1 235 ? 4.902 6.491 6.131 1.00 92.25 235 ILE A O 1
ATOM 1862 N N . ASP A 1 236 ? 6.110 8.336 6.623 1.00 91.19 236 ASP A N 1
ATOM 1863 C CA . ASP A 1 236 ? 5.798 9.070 5.399 1.00 91.19 236 ASP A CA 1
ATOM 1864 C C . ASP A 1 236 ? 6.070 8.221 4.141 1.00 91.19 236 ASP A C 1
ATOM 1866 O O . ASP A 1 236 ? 7.099 7.542 4.022 1.00 91.19 236 ASP A O 1
ATOM 1870 N N . ALA A 1 237 ? 5.125 8.244 3.199 1.00 86.06 237 ALA A N 1
ATOM 1871 C CA . ALA A 1 237 ? 5.168 7.386 2.021 1.00 86.06 237 ALA A CA 1
ATOM 1872 C C . ALA A 1 237 ? 6.401 7.657 1.143 1.00 86.06 237 ALA A C 1
ATOM 1874 O O . ALA A 1 237 ? 7.026 6.699 0.683 1.00 86.06 237 ALA A O 1
ATOM 1875 N N . ALA A 1 238 ? 6.798 8.925 0.981 1.00 87.06 238 ALA A N 1
ATOM 1876 C CA . ALA A 1 238 ? 7.955 9.300 0.172 1.00 87.06 238 ALA A CA 1
ATOM 1877 C C . ALA A 1 238 ? 9.261 8.837 0.828 1.00 87.06 238 ALA A C 1
ATOM 1879 O O . ALA A 1 238 ? 10.145 8.312 0.151 1.00 87.06 238 ALA A O 1
ATOM 1880 N N . VAL A 1 239 ? 9.368 8.952 2.157 1.00 90.62 239 VAL A N 1
ATOM 1881 C CA . VAL A 1 239 ? 10.531 8.435 2.900 1.00 90.62 239 VAL A CA 1
ATOM 1882 C C . VAL A 1 239 ? 10.629 6.918 2.773 1.00 90.62 239 VAL A C 1
ATOM 1884 O O . VAL A 1 239 ? 11.728 6.391 2.577 1.00 90.62 239 VAL A O 1
ATOM 1887 N N . ARG A 1 240 ? 9.500 6.204 2.848 1.00 87.38 240 ARG A N 1
ATOM 1888 C CA . ARG A 1 240 ? 9.475 4.750 2.664 1.00 87.38 240 ARG A CA 1
ATOM 1889 C C . ARG A 1 240 ? 9.924 4.361 1.257 1.00 87.38 240 ARG A C 1
ATOM 1891 O O . ARG A 1 240 ? 10.802 3.510 1.137 1.00 87.38 240 ARG A O 1
ATOM 1898 N N . GLU A 1 241 ? 9.364 4.983 0.219 1.00 83.94 241 GLU A N 1
ATOM 1899 C CA . GLU A 1 241 ? 9.693 4.669 -1.178 1.00 83.94 241 GLU A CA 1
ATOM 1900 C C . GLU A 1 241 ? 11.181 4.902 -1.476 1.00 83.94 241 GLU A C 1
ATOM 1902 O O . GLU A 1 241 ? 11.859 3.999 -1.967 1.00 83.94 241 GLU A O 1
ATOM 1907 N N . GLN A 1 242 ? 11.725 6.052 -1.066 1.00 87.56 242 GLN A N 1
ATOM 1908 C CA . GLN A 1 242 ? 13.139 6.397 -1.266 1.00 87.56 242 GLN A CA 1
ATOM 1909 C C . GLN A 1 242 ? 14.113 5.423 -0.586 1.00 87.56 242 GLN A C 1
ATOM 1911 O O . GLN A 1 242 ? 15.264 5.305 -1.005 1.00 87.56 242 GLN A O 1
ATOM 1916 N N . ASN A 1 243 ? 13.672 4.720 0.462 1.00 89.25 243 ASN A N 1
ATOM 1917 C CA . ASN A 1 243 ? 14.530 3.872 1.285 1.00 89.25 243 ASN A CA 1
ATOM 1918 C C . ASN A 1 243 ? 14.208 2.372 1.196 1.00 89.25 243 ASN A C 1
ATOM 1920 O O . ASN A 1 243 ? 14.795 1.597 1.948 1.00 89.25 243 ASN A O 1
ATOM 1924 N N . ILE A 1 244 ? 13.356 1.922 0.265 1.00 85.31 244 ILE A N 1
ATOM 1925 C CA . ILE A 1 244 ? 12.999 0.494 0.092 1.00 85.31 244 ILE A CA 1
ATOM 1926 C C . ILE A 1 244 ? 14.210 -0.432 -0.001 1.00 85.31 244 ILE A C 1
ATOM 1928 O O . ILE A 1 244 ? 14.223 -1.519 0.581 1.00 85.31 244 ILE A O 1
ATOM 1932 N N . ARG A 1 245 ? 15.246 -0.002 -0.727 1.00 84.69 245 ARG A N 1
ATOM 1933 C CA . ARG A 1 245 ? 16.474 -0.790 -0.901 1.00 84.69 245 ARG A CA 1
ATOM 1934 C C . ARG A 1 245 ? 17.340 -0.799 0.359 1.00 84.69 245 ARG A C 1
ATOM 1936 O O . ARG A 1 245 ? 18.092 -1.743 0.580 1.00 84.69 245 ARG A O 1
ATOM 1943 N N . ASN A 1 246 ? 17.198 0.207 1.219 1.00 89.81 246 ASN A N 1
ATOM 1944 C CA . ASN A 1 246 ? 17.920 0.325 2.477 1.00 89.81 246 ASN A CA 1
ATOM 1945 C C . ASN A 1 246 ? 17.126 -0.315 3.630 1.00 89.81 246 ASN A C 1
ATOM 1947 O O . ASN A 1 246 ? 16.587 0.354 4.516 1.00 89.81 246 ASN A O 1
ATOM 1951 N N . ARG A 1 247 ? 17.050 -1.652 3.617 1.00 84.75 247 ARG A N 1
ATOM 1952 C CA . ARG A 1 247 ? 16.258 -2.424 4.592 1.00 84.75 247 ARG A CA 1
ATOM 1953 C C . ARG A 1 247 ? 16.666 -2.175 6.043 1.00 84.75 247 ARG A C 1
ATOM 1955 O O . ARG A 1 247 ? 15.801 -2.173 6.913 1.00 84.75 247 ARG A O 1
ATOM 1962 N N . SER A 1 248 ? 17.955 -1.974 6.317 1.00 89.25 248 SER A N 1
ATOM 1963 C CA . SER A 1 248 ? 18.451 -1.696 7.672 1.00 89.25 248 SER A CA 1
ATOM 1964 C C . SER A 1 248 ? 17.952 -0.346 8.187 1.00 89.25 248 SER A C 1
ATOM 1966 O O . SER A 1 248 ? 17.519 -0.261 9.335 1.00 89.25 248 SER A O 1
ATOM 1968 N N . TYR A 1 249 ? 17.932 0.680 7.333 1.00 92.19 249 TYR A N 1
ATOM 1969 C CA . TYR A 1 249 ? 17.373 1.986 7.673 1.00 92.19 249 TYR A CA 1
ATOM 1970 C C . TYR A 1 249 ? 15.869 1.916 7.956 1.00 92.19 249 TYR A C 1
ATOM 1972 O O . TYR A 1 249 ? 15.424 2.410 8.992 1.00 92.19 249 TYR A O 1
ATOM 1980 N N . LEU A 1 250 ? 15.089 1.250 7.095 1.00 89.38 250 LEU A N 1
ATOM 1981 C CA . LEU A 1 250 ? 13.648 1.083 7.322 1.00 89.38 250 LEU A CA 1
ATOM 1982 C C . LEU A 1 250 ? 13.350 0.297 8.606 1.00 89.38 250 LEU A C 1
ATOM 1984 O O . LEU A 1 250 ? 12.448 0.675 9.348 1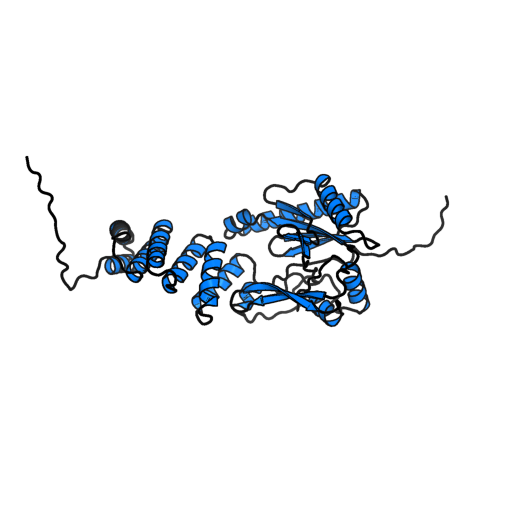.00 89.38 250 LEU A O 1
ATOM 1988 N N . ARG A 1 251 ? 14.140 -0.738 8.923 1.00 88.81 251 ARG A N 1
ATOM 1989 C CA . ARG A 1 251 ? 14.037 -1.461 10.205 1.00 88.81 251 ARG A CA 1
ATOM 1990 C C . ARG A 1 251 ? 14.311 -0.551 11.400 1.00 88.81 251 ARG A C 1
ATOM 1992 O O . ARG A 1 251 ? 13.554 -0.558 12.363 1.00 88.81 251 ARG A O 1
ATOM 1999 N N . ALA A 1 252 ? 15.358 0.266 11.323 1.00 91.75 252 ALA A N 1
ATOM 2000 C CA . ALA A 1 252 ? 15.682 1.210 12.386 1.00 91.75 252 ALA A CA 1
ATOM 2001 C C . ALA A 1 252 ? 14.583 2.273 12.575 1.00 91.75 252 ALA A C 1
ATOM 2003 O O . ALA A 1 252 ? 14.308 2.674 13.708 1.00 91.75 252 ALA A O 1
ATOM 2004 N N . LEU A 1 253 ? 13.942 2.731 11.492 1.00 93.19 253 LEU A N 1
ATOM 2005 C CA . LEU A 1 253 ? 12.776 3.616 11.579 1.00 93.19 253 LEU A CA 1
ATOM 2006 C C . LEU A 1 253 ? 11.566 2.915 12.201 1.00 93.19 253 LEU A C 1
ATOM 2008 O O . LEU A 1 253 ? 10.902 3.514 13.043 1.00 93.19 253 LEU A O 1
ATOM 2012 N N . ASP A 1 254 ? 11.304 1.661 11.834 1.00 89.75 254 ASP A N 1
ATOM 2013 C CA . ASP A 1 254 ? 10.229 0.857 12.420 1.00 89.75 254 ASP A CA 1
ATOM 2014 C C . ASP A 1 254 ? 10.388 0.717 13.939 1.00 89.75 254 ASP A C 1
ATOM 2016 O O . ASP A 1 254 ? 9.459 0.977 14.700 1.00 89.75 254 ASP A O 1
ATOM 2020 N N . ASP A 1 255 ? 11.594 0.397 14.410 1.00 90.50 255 ASP A N 1
ATOM 2021 C CA . ASP A 1 255 ? 11.868 0.252 15.842 1.00 90.50 255 ASP A CA 1
ATOM 2022 C C . ASP A 1 255 ? 11.729 1.583 16.598 1.00 90.50 255 ASP A C 1
ATOM 2024 O O . ASP A 1 255 ? 11.200 1.631 17.717 1.00 90.50 255 ASP A O 1
ATOM 2028 N N . LYS A 1 256 ? 12.123 2.697 15.970 1.00 93.38 256 LYS A N 1
ATOM 2029 C CA . LYS A 1 256 ? 11.863 4.044 16.500 1.00 93.38 256 LYS A CA 1
ATOM 2030 C C . LYS A 1 256 ? 10.364 4.353 16.554 1.00 93.38 256 LYS A C 1
ATOM 2032 O O . LYS A 1 256 ? 9.910 4.913 17.554 1.00 93.38 256 LYS A O 1
ATOM 2037 N N . MET A 1 257 ? 9.594 3.959 15.539 1.00 93.12 257 MET A N 1
ATOM 2038 C CA . MET A 1 257 ? 8.140 4.130 15.509 1.00 93.12 257 MET A CA 1
ATOM 2039 C C . MET A 1 257 ? 7.477 3.329 16.631 1.00 93.12 257 MET A C 1
ATOM 2041 O O . MET A 1 257 ? 6.709 3.901 17.403 1.00 93.12 257 MET A O 1
ATOM 2045 N N . LYS A 1 258 ? 7.836 2.050 16.812 1.00 89.94 258 LYS A N 1
ATOM 2046 C CA . LYS A 1 258 ? 7.363 1.221 17.940 1.00 89.94 258 LYS A CA 1
ATOM 2047 C C . LYS A 1 258 ? 7.624 1.904 19.277 1.00 89.94 258 LYS A C 1
ATOM 2049 O O . LYS A 1 258 ? 6.730 2.010 20.116 1.00 89.94 258 LYS A O 1
ATOM 2054 N N . SER A 1 259 ? 8.843 2.412 19.472 1.00 90.62 259 SER A N 1
ATOM 2055 C CA . SER A 1 259 ? 9.204 3.151 20.684 1.00 90.62 259 SER A CA 1
ATOM 2056 C C . SER A 1 259 ? 8.319 4.386 20.879 1.00 90.62 259 SER A C 1
ATOM 2058 O O . SER A 1 259 ? 7.820 4.616 21.984 1.00 90.62 259 SER A O 1
ATOM 2060 N N . HIS A 1 260 ? 8.060 5.146 19.811 1.00 94.62 260 HIS A N 1
ATOM 2061 C CA . HIS A 1 260 ? 7.191 6.319 19.841 1.00 94.62 260 HIS A CA 1
ATOM 2062 C C . HIS A 1 260 ? 5.728 5.963 20.163 1.00 94.62 260 HIS A C 1
ATOM 2064 O O . HIS A 1 260 ? 5.152 6.553 21.075 1.00 94.62 260 HIS A O 1
ATOM 2070 N N . VAL A 1 261 ? 5.154 4.931 19.540 1.00 93.12 261 VAL A N 1
ATOM 2071 C CA . VAL A 1 261 ? 3.806 4.423 19.864 1.00 93.12 261 VAL A CA 1
ATOM 2072 C C . VAL A 1 261 ? 3.700 4.057 21.349 1.00 93.12 261 VAL A C 1
ATOM 2074 O O . VAL A 1 261 ? 2.739 4.430 22.025 1.00 93.12 261 VAL A O 1
ATOM 2077 N N . MET A 1 262 ? 4.725 3.407 21.909 1.00 89.62 262 MET A N 1
ATOM 2078 C CA . MET A 1 262 ? 4.765 3.086 23.339 1.00 89.62 262 MET A CA 1
ATOM 2079 C C . MET A 1 262 ? 4.918 4.329 24.232 1.00 89.62 262 MET A C 1
ATOM 2081 O O . MET A 1 262 ? 4.392 4.337 25.350 1.00 89.62 262 MET A O 1
ATOM 2085 N N . LYS A 1 263 ? 5.598 5.393 23.771 1.00 92.56 263 LYS A N 1
ATOM 2086 C CA . LYS A 1 263 ? 5.609 6.702 24.457 1.00 92.56 263 LYS A CA 1
ATOM 2087 C C . LYS A 1 263 ? 4.198 7.302 24.493 1.00 92.56 263 LYS A C 1
ATOM 2089 O O . LYS A 1 263 ? 3.776 7.739 25.562 1.00 92.56 263 LYS A O 1
ATOM 2094 N N . LEU A 1 264 ? 3.453 7.261 23.386 1.00 94.44 264 LEU A N 1
ATOM 2095 C CA . LEU A 1 264 ? 2.069 7.752 23.326 1.00 94.44 264 LEU A CA 1
ATOM 2096 C C . LEU A 1 264 ? 1.138 6.963 24.254 1.00 94.44 264 LEU A C 1
ATOM 2098 O O . LEU A 1 264 ? 0.396 7.557 25.033 1.00 94.44 264 LEU A O 1
ATOM 2102 N N . ALA A 1 265 ? 1.232 5.631 24.255 1.00 92.06 265 ALA A N 1
ATOM 2103 C CA . ALA A 1 265 ? 0.451 4.792 25.163 1.00 92.06 265 ALA A CA 1
ATOM 2104 C C . ALA A 1 265 ? 0.768 5.078 26.645 1.00 92.06 265 ALA A C 1
ATOM 2106 O O . ALA A 1 265 ? -0.132 5.121 27.482 1.00 92.06 265 ALA A O 1
ATOM 2107 N N . ARG A 1 266 ? 2.044 5.324 26.991 1.00 91.31 266 ARG A N 1
ATOM 2108 C CA . ARG A 1 266 ? 2.428 5.786 28.339 1.00 91.31 266 ARG A CA 1
ATOM 2109 C C . ARG A 1 266 ? 1.838 7.156 28.668 1.00 91.31 266 ARG A C 1
ATOM 2111 O O . ARG A 1 266 ? 1.341 7.321 29.775 1.00 91.31 266 ARG A O 1
ATOM 2118 N N . CYS A 1 267 ? 1.863 8.098 27.727 1.00 95.00 267 CYS A N 1
ATOM 2119 C CA . CYS A 1 267 ? 1.278 9.427 27.900 1.00 95.00 267 CYS A CA 1
ATOM 2120 C C . CYS A 1 267 ? -0.226 9.344 28.204 1.00 95.00 267 CYS A C 1
ATOM 2122 O O . CYS A 1 267 ? -0.675 9.935 29.179 1.00 95.00 267 CYS A O 1
ATOM 2124 N N . ALA A 1 268 ? -0.985 8.533 27.459 1.00 93.81 268 ALA A N 1
ATOM 2125 C CA . ALA A 1 268 ? -2.407 8.310 27.731 1.00 93.81 268 ALA A CA 1
ATOM 2126 C C . ALA A 1 268 ? -2.658 7.787 29.158 1.00 93.81 268 ALA A C 1
ATOM 2128 O O . ALA A 1 268 ? -3.523 8.302 29.867 1.00 93.81 268 ALA A O 1
ATOM 2129 N N . ARG A 1 269 ? -1.835 6.834 29.622 1.00 90.69 269 ARG A N 1
ATOM 2130 C CA . ARG A 1 269 ? -1.928 6.293 30.988 1.00 90.69 269 ARG A CA 1
ATOM 2131 C C . ARG A 1 269 ? -1.675 7.331 32.081 1.00 90.69 269 ARG A C 1
ATOM 2133 O O . ARG A 1 269 ? -2.303 7.231 33.127 1.00 90.69 269 ARG A O 1
ATOM 2140 N N . LEU A 1 270 ? -0.818 8.331 31.851 1.00 92.75 270 LEU A N 1
ATOM 2141 C CA . LEU A 1 270 ? -0.608 9.430 32.810 1.00 92.75 270 LEU A CA 1
ATOM 2142 C C . LEU A 1 270 ? -1.875 10.271 33.022 1.00 92.75 270 LEU A C 1
ATOM 2144 O O . LEU A 1 270 ? -2.058 10.837 34.093 1.00 92.75 270 LEU A O 1
ATOM 2148 N N . TYR A 1 271 ? -2.763 10.313 32.029 1.00 92.50 271 TYR A N 1
ATOM 2149 C CA . TYR A 1 271 ? -4.075 10.952 32.128 1.00 92.50 271 TYR A CA 1
ATOM 2150 C C . TYR A 1 271 ? -5.182 9.993 32.596 1.00 92.50 271 TYR A C 1
ATOM 2152 O O . TYR A 1 271 ? -6.354 10.354 32.551 1.00 92.50 271 TYR A O 1
ATOM 2160 N N . GLY A 1 272 ? -4.837 8.767 33.008 1.00 91.81 272 GLY A N 1
ATOM 2161 C CA . GLY A 1 272 ? -5.814 7.743 33.386 1.00 91.81 272 GLY A CA 1
ATOM 2162 C C . GLY A 1 272 ? -6.615 7.188 32.206 1.00 91.81 272 GLY A C 1
ATOM 2163 O O . GLY A 1 272 ? -7.687 6.631 32.410 1.00 91.81 272 GLY A O 1
ATOM 2164 N N . ILE A 1 273 ? -6.121 7.341 30.972 1.00 92.25 273 ILE A N 1
ATOM 2165 C CA . ILE A 1 273 ? -6.824 6.930 29.753 1.00 92.25 273 ILE A CA 1
ATOM 2166 C C . ILE A 1 273 ? -6.208 5.625 29.230 1.00 92.25 273 ILE A C 1
ATOM 2168 O O . ILE A 1 273 ? -5.038 5.622 28.829 1.00 92.25 273 ILE A O 1
ATOM 2172 N N . PRO A 1 274 ? -6.960 4.510 29.199 1.00 89.94 274 PRO A N 1
ATOM 2173 C CA . PRO A 1 274 ? -6.500 3.276 28.576 1.00 89.94 274 PRO A CA 1
ATOM 2174 C C . PRO A 1 274 ? -6.274 3.473 27.074 1.00 89.94 274 PRO A C 1
ATOM 2176 O O . PRO A 1 274 ? -7.140 3.982 26.363 1.00 89.94 274 PRO A O 1
ATOM 2179 N N . ALA A 1 275 ? -5.107 3.053 26.592 1.00 90.00 275 ALA A N 1
ATOM 2180 C CA . ALA A 1 275 ? -4.738 3.127 25.185 1.00 90.00 275 ALA A CA 1
ATOM 2181 C C . ALA A 1 275 ? -4.094 1.812 24.745 1.00 90.00 275 ALA A C 1
ATOM 2183 O O . ALA A 1 275 ? -3.262 1.251 25.465 1.00 90.00 275 ALA A O 1
ATOM 2184 N N . TYR A 1 276 ? -4.474 1.339 23.562 1.00 89.38 276 TYR A N 1
ATOM 2185 C CA . TYR A 1 276 ? -4.145 0.000 23.081 1.00 89.38 276 TYR A CA 1
ATOM 2186 C C . TYR A 1 276 ? -3.392 0.098 21.753 1.00 89.38 276 TYR A C 1
ATOM 2188 O O . TYR A 1 276 ? -4.010 0.374 20.722 1.00 89.38 276 TYR A O 1
ATOM 2196 N N . PRO A 1 277 ? -2.058 -0.062 21.769 1.00 89.88 277 PRO A N 1
ATOM 2197 C CA . PRO A 1 277 ? -1.258 -0.122 20.557 1.00 89.88 277 PRO A CA 1
ATOM 2198 C C . PRO A 1 277 ? -1.625 -1.321 19.688 1.00 89.88 277 PRO A C 1
ATOM 2200 O O . PRO A 1 277 ? -1.836 -2.423 20.194 1.00 89.88 277 PRO A O 1
ATOM 2203 N N . GLU A 1 278 ? -1.627 -1.094 18.385 1.00 88.75 278 GLU A N 1
ATOM 2204 C CA . GLU A 1 278 ? -1.792 -2.093 17.345 1.00 88.75 278 GLU A CA 1
ATOM 2205 C C . GLU A 1 278 ? -0.670 -1.949 16.316 1.00 88.75 278 GLU A C 1
ATOM 2207 O O . GLU A 1 278 ? -0.433 -0.849 15.817 1.00 88.75 278 GLU A O 1
ATOM 2212 N N . ASP A 1 279 ? -0.005 -3.054 15.978 1.00 84.94 279 ASP A N 1
ATOM 2213 C CA . ASP A 1 279 ? 0.833 -3.135 14.777 1.00 84.94 279 ASP A CA 1
ATOM 2214 C C . ASP A 1 279 ? -0.084 -3.361 13.573 1.00 84.94 279 ASP A C 1
ATOM 2216 O O . ASP A 1 279 ? -0.701 -4.418 13.439 1.00 84.94 279 ASP A O 1
ATOM 2220 N N . ALA A 1 280 ? -0.226 -2.334 12.741 1.00 81.69 280 ALA A N 1
ATOM 2221 C CA . ALA A 1 280 ? -1.070 -2.353 11.558 1.00 81.69 280 ALA A CA 1
ATOM 2222 C C . ALA A 1 280 ? -0.276 -2.701 10.289 1.00 81.69 280 ALA A C 1
ATOM 2224 O O . ALA A 1 280 ? -0.748 -2.431 9.191 1.00 81.69 280 ALA A O 1
ATOM 2225 N N . GLY A 1 281 ? 0.916 -3.296 10.419 1.00 77.00 281 GLY A N 1
ATOM 2226 C CA . GLY A 1 281 ? 1.738 -3.793 9.316 1.00 77.00 281 GLY A CA 1
ATOM 2227 C C . GLY A 1 281 ? 2.307 -2.709 8.399 1.00 77.00 281 GLY A C 1
ATOM 2228 O O . GLY A 1 281 ? 1.946 -1.533 8.462 1.00 77.00 281 GLY A O 1
ATOM 2229 N N . THR A 1 282 ? 3.255 -3.116 7.550 1.00 76.75 282 THR A N 1
ATOM 2230 C CA . THR A 1 282 ? 3.976 -2.258 6.589 1.00 76.75 282 THR A CA 1
ATOM 2231 C C . THR A 1 282 ? 4.374 -0.884 7.162 1.00 76.75 282 THR A C 1
ATOM 2233 O O . THR A 1 282 ? 4.099 0.158 6.560 1.00 76.75 282 THR A O 1
ATOM 2236 N N . PHE A 1 283 ? 5.037 -0.880 8.325 1.00 83.38 283 PHE A N 1
ATOM 2237 C CA . PHE A 1 283 ? 5.500 0.333 9.020 1.00 83.38 283 PHE A CA 1
ATOM 2238 C C . PHE A 1 283 ? 4.378 1.280 9.474 1.00 83.38 283 PHE A C 1
ATOM 2240 O O . PHE A 1 283 ? 4.559 2.503 9.523 1.00 83.38 283 PHE A O 1
ATOM 2247 N N . SER A 1 284 ? 3.208 0.726 9.788 1.00 88.50 284 SER A N 1
ATOM 2248 C CA . SER A 1 284 ? 2.069 1.467 10.311 1.00 88.50 284 SER A CA 1
ATOM 2249 C C . SER A 1 284 ? 1.552 0.856 11.609 1.00 88.50 284 SER A C 1
ATOM 2251 O O . SER A 1 284 ? 1.599 -0.351 11.823 1.00 88.50 284 SER A O 1
ATOM 2253 N N . TYR A 1 285 ? 1.059 1.718 12.485 1.00 92.06 285 TYR A N 1
ATOM 2254 C CA . TYR A 1 285 ? 0.548 1.390 13.804 1.00 92.06 285 TYR A CA 1
ATOM 2255 C C . TYR A 1 285 ? -0.749 2.146 14.044 1.00 92.06 285 TYR A C 1
ATOM 2257 O O . TYR A 1 285 ? -1.012 3.195 13.444 1.00 92.06 285 TYR A O 1
ATOM 2265 N N . ARG A 1 286 ? -1.559 1.648 14.971 1.00 94.25 286 ARG A N 1
ATOM 2266 C CA . ARG A 1 286 ? -2.709 2.386 15.491 1.00 94.25 286 ARG A CA 1
ATOM 2267 C C . ARG A 1 286 ? -2.681 2.397 17.005 1.00 94.25 286 ARG A C 1
ATOM 2269 O O . ARG A 1 286 ? -2.168 1.487 17.642 1.00 94.25 286 ARG A O 1
ATOM 2276 N N . LEU A 1 287 ? -3.233 3.446 17.589 1.00 94.25 287 LEU A N 1
ATOM 2277 C CA . LEU A 1 287 ? -3.473 3.544 19.018 1.00 94.25 287 LEU A CA 1
ATOM 2278 C C . LEU A 1 287 ? -4.979 3.676 19.228 1.00 94.25 287 LEU A C 1
ATOM 2280 O O . LEU A 1 287 ? -5.581 4.674 18.823 1.00 94.25 287 LEU A O 1
ATOM 2284 N N . TRP A 1 288 ? -5.577 2.645 19.817 1.00 95.44 288 TRP A N 1
ATOM 2285 C CA . TRP A 1 288 ? -7.015 2.562 20.046 1.00 95.44 288 TRP A CA 1
ATOM 2286 C C . TRP A 1 288 ? -7.386 3.078 21.429 1.00 95.44 288 TRP A C 1
ATOM 2288 O O . TRP A 1 288 ? -6.706 2.790 22.415 1.00 95.44 288 TRP A O 1
ATOM 2298 N N . PHE A 1 289 ? -8.511 3.778 21.491 1.00 95.56 289 PHE A N 1
ATOM 2299 C CA . PHE A 1 289 ? -9.145 4.255 22.712 1.00 95.56 289 PHE A CA 1
ATOM 2300 C C . PHE A 1 289 ? -10.604 3.808 22.689 1.00 95.56 289 PHE A C 1
ATOM 2302 O O . PHE A 1 289 ? -11.334 4.192 21.777 1.00 95.56 289 PHE A O 1
ATOM 2309 N N . PHE A 1 290 ? -11.031 3.008 23.663 1.00 94.94 290 PHE A N 1
ATOM 2310 C CA . PHE A 1 290 ? -12.414 2.532 23.761 1.00 94.94 290 PHE A CA 1
ATOM 2311 C C . PHE A 1 290 ? -13.164 3.309 24.831 1.00 94.94 290 PHE A C 1
ATOM 2313 O O . PHE A 1 290 ? -12.608 3.620 25.883 1.00 94.94 290 PHE A O 1
ATOM 2320 N N . PHE A 1 291 ? -14.425 3.616 24.555 1.00 94.06 291 PHE A N 1
ATOM 2321 C CA . PHE A 1 291 ? -15.308 4.311 25.479 1.00 94.06 291 PHE A CA 1
ATOM 2322 C C . PHE A 1 291 ? -16.253 3.312 26.157 1.00 94.06 291 PHE A C 1
ATOM 2324 O O . PHE A 1 291 ? -16.771 2.401 25.507 1.00 94.06 291 PHE A O 1
ATOM 2331 N N . ASP A 1 292 ? -16.540 3.519 27.445 1.00 90.19 292 ASP A N 1
ATOM 2332 C CA . ASP A 1 292 ? -17.501 2.690 28.194 1.00 90.19 292 ASP A CA 1
ATOM 2333 C C . ASP A 1 292 ? -18.911 2.756 27.578 1.00 90.19 292 ASP A C 1
ATOM 2335 O O . ASP A 1 292 ? -19.660 1.773 27.535 1.00 90.19 292 ASP A O 1
ATOM 2339 N N . GLY A 1 293 ? -19.259 3.930 27.047 1.00 93.00 293 GLY A N 1
ATOM 2340 C CA . GLY A 1 293 ? -20.514 4.244 26.376 1.00 93.00 293 GLY A CA 1
ATOM 2341 C C . GLY A 1 293 ? -20.330 4.587 24.899 1.00 93.00 293 GLY A C 1
ATOM 2342 O O . GLY A 1 293 ? -19.223 4.648 24.373 1.00 93.00 293 GLY A O 1
ATOM 2343 N N . PHE A 1 294 ? -21.442 4.823 24.216 1.00 96.44 294 PHE A N 1
ATOM 2344 C CA . PHE A 1 294 ? -21.420 5.425 22.889 1.00 96.44 294 PHE A CA 1
ATOM 2345 C C . PHE A 1 294 ? -21.198 6.935 23.010 1.00 96.44 294 PHE A C 1
ATOM 2347 O O . PHE A 1 294 ? -21.879 7.616 23.776 1.00 96.44 294 PHE A O 1
ATOM 2354 N N . VAL A 1 295 ? -20.227 7.461 22.265 1.00 96.81 295 VAL A N 1
ATOM 2355 C CA . VAL A 1 295 ? -19.852 8.880 22.293 1.00 96.81 295 VAL A CA 1
ATOM 2356 C C . VAL A 1 295 ? -20.087 9.484 20.917 1.00 96.81 295 VAL A C 1
ATOM 2358 O O . VAL A 1 295 ? -19.767 8.870 19.906 1.00 96.81 295 VAL A O 1
ATOM 2361 N N . HIS A 1 296 ? -20.616 10.707 20.856 1.00 97.00 296 HIS A N 1
ATOM 2362 C CA . HIS A 1 296 ? -20.805 11.412 19.586 1.00 97.00 296 HIS A CA 1
ATOM 2363 C C . HIS A 1 296 ? -19.482 11.504 18.798 1.00 97.00 296 HIS A C 1
ATOM 2365 O O . HIS A 1 296 ? -18.473 11.964 19.341 1.00 97.00 296 HIS A O 1
ATOM 2371 N N . PHE A 1 297 ? -19.478 11.138 17.512 1.00 94.56 297 PHE A N 1
ATOM 2372 C CA . PHE A 1 297 ? -18.249 10.970 16.717 1.00 94.56 297 PHE A CA 1
ATOM 2373 C C . PHE A 1 297 ? -17.360 12.229 16.668 1.00 94.56 297 PHE A C 1
ATOM 2375 O O . PHE A 1 297 ? -16.137 12.133 16.756 1.00 94.56 297 PHE A O 1
ATOM 2382 N N . LEU A 1 298 ? -17.953 13.432 16.620 1.00 94.31 298 LEU A N 1
ATOM 2383 C CA . LEU A 1 298 ? -17.198 14.694 16.699 1.00 94.31 298 LEU A CA 1
ATOM 2384 C C . LEU A 1 298 ? -16.435 14.859 18.022 1.00 94.31 298 LEU A C 1
ATOM 2386 O O . LEU A 1 298 ? -15.342 15.421 18.024 1.00 94.31 298 LEU A O 1
ATOM 2390 N N . LYS A 1 299 ? -16.984 14.382 19.148 1.00 96.44 299 LYS A N 1
ATOM 2391 C CA . LYS A 1 299 ? -16.287 14.416 20.443 1.00 96.44 299 LYS A CA 1
ATOM 2392 C C . LYS A 1 299 ? -15.112 13.441 20.438 1.00 96.44 299 LYS A C 1
ATOM 2394 O O . LYS A 1 299 ? -14.034 13.822 20.875 1.00 96.44 299 LYS A O 1
ATOM 2399 N N . ALA A 1 300 ? -15.292 12.246 19.872 1.00 96.31 300 ALA A N 1
ATOM 2400 C CA . ALA A 1 300 ? -14.215 11.273 19.692 1.00 96.31 300 ALA A CA 1
ATOM 2401 C C . ALA A 1 300 ? -13.079 11.821 18.803 1.00 96.31 300 ALA A C 1
ATOM 2403 O O . ALA A 1 300 ? -11.904 11.694 19.145 1.00 96.31 300 ALA A O 1
ATOM 2404 N N . GLY A 1 301 ? -13.419 12.514 17.709 1.00 95.25 301 GLY A N 1
ATOM 2405 C CA . GLY A 1 301 ? -12.440 13.186 16.847 1.00 95.25 301 GLY A CA 1
ATOM 2406 C C . GLY A 1 301 ? -11.694 14.326 17.551 1.00 95.25 301 GLY A C 1
ATOM 2407 O O . GLY A 1 301 ? -10.468 14.400 17.472 1.00 95.25 301 GLY A O 1
ATOM 2408 N N . ARG A 1 302 ? -12.407 15.187 18.295 1.00 96.56 302 ARG A N 1
ATOM 2409 C CA . ARG A 1 302 ? -11.785 16.245 19.118 1.00 96.56 302 ARG A CA 1
ATOM 2410 C C . ARG A 1 302 ? -10.877 15.665 20.196 1.00 96.56 302 ARG A C 1
ATOM 2412 O O . ARG A 1 302 ? -9.805 16.210 20.421 1.00 96.56 302 ARG A O 1
ATOM 2419 N N . PHE A 1 303 ? -11.289 14.566 20.825 1.00 97.25 303 PHE A N 1
ATOM 2420 C CA . PHE A 1 303 ? -10.477 13.839 21.793 1.00 97.25 303 PHE A CA 1
ATOM 2421 C C . PHE A 1 303 ? -9.156 13.367 21.170 1.00 97.25 303 PHE A C 1
ATOM 2423 O O . PHE A 1 303 ? -8.100 13.703 21.694 1.00 97.25 303 PHE A O 1
ATOM 2430 N N . ALA A 1 304 ? -9.196 12.670 20.029 1.00 96.69 304 ALA A N 1
ATOM 2431 C CA . ALA A 1 304 ? -7.985 12.179 19.366 1.00 96.69 304 ALA A CA 1
ATOM 2432 C C . ALA A 1 304 ? -7.034 13.321 18.963 1.00 96.69 304 ALA A C 1
ATOM 2434 O O . ALA A 1 304 ? -5.822 13.212 19.141 1.00 96.69 304 ALA A O 1
ATOM 2435 N N . LYS A 1 305 ? -7.583 14.443 18.476 1.00 96.56 305 LYS A N 1
ATOM 2436 C CA . LYS A 1 305 ? -6.796 15.639 18.147 1.00 96.56 305 LYS A CA 1
ATOM 2437 C C . LYS A 1 305 ? -6.162 16.271 19.393 1.00 96.56 305 LYS A C 1
ATOM 2439 O O . LYS A 1 305 ? -4.959 16.497 19.410 1.00 96.56 305 LYS A O 1
ATOM 2444 N N . ALA A 1 306 ? -6.949 16.496 20.445 1.00 96.88 306 ALA A N 1
ATOM 2445 C CA . ALA A 1 306 ? -6.467 17.080 21.696 1.00 96.88 306 ALA A CA 1
ATOM 2446 C C . ALA A 1 306 ? -5.443 16.181 22.409 1.00 96.88 306 ALA A C 1
ATOM 2448 O O . ALA A 1 306 ? -4.538 16.680 23.074 1.00 96.88 306 ALA A O 1
ATOM 2449 N N . PHE A 1 307 ? -5.569 14.857 22.270 1.00 97.38 307 PHE A N 1
ATOM 2450 C CA . PHE A 1 307 ? -4.559 13.913 22.734 1.00 97.38 307 PHE A CA 1
ATOM 2451 C C . PHE A 1 307 ? -3.230 14.134 22.004 1.00 97.38 307 PHE A C 1
ATOM 2453 O O . PHE A 1 307 ? -2.213 14.311 22.666 1.00 97.38 307 PHE A O 1
ATOM 2460 N N . LEU A 1 308 ? -3.237 14.195 20.668 1.00 96.31 308 LEU A N 1
ATOM 2461 C CA . LEU A 1 308 ? -2.026 14.436 19.873 1.00 96.31 308 LEU A CA 1
ATOM 2462 C C . LEU A 1 308 ? -1.381 15.802 20.152 1.00 96.31 308 LEU A C 1
ATOM 2464 O O . LEU A 1 308 ? -0.161 15.891 20.159 1.00 96.31 308 LEU A O 1
ATOM 2468 N N . GLU A 1 309 ? -2.173 16.841 20.434 1.00 95.56 309 GLU A N 1
ATOM 2469 C CA . GLU A 1 309 ? -1.664 18.171 20.813 1.00 95.56 309 GLU A CA 1
ATOM 2470 C C . GLU A 1 309 ? -0.914 18.170 22.159 1.00 95.56 309 GLU A C 1
ATOM 2472 O O . GLU A 1 309 ? -0.027 18.994 22.372 1.00 95.56 309 GLU A O 1
ATOM 2477 N N . LYS A 1 310 ? -1.264 17.257 23.076 1.00 93.69 310 LYS A N 1
ATOM 2478 C CA . LYS A 1 310 ? -0.628 17.123 24.401 1.00 93.69 310 LYS A CA 1
ATOM 2479 C C . LYS A 1 310 ? 0.444 16.039 24.458 1.00 93.69 310 LYS A C 1
ATOM 2481 O O . LYS A 1 310 ? 1.251 16.022 25.388 1.00 93.69 310 LYS A O 1
ATOM 2486 N N . ALA A 1 311 ? 0.412 15.098 23.525 1.00 94.50 311 ALA A N 1
ATOM 2487 C CA . ALA A 1 311 ? 1.342 13.990 23.491 1.00 94.50 311 ALA A CA 1
ATOM 2488 C C . ALA A 1 311 ? 2.703 14.424 22.914 1.00 94.50 311 ALA A C 1
ATOM 2490 O O . ALA A 1 311 ? 2.794 15.444 22.228 1.00 94.50 311 ALA A O 1
ATOM 2491 N N . PRO A 1 312 ? 3.783 13.662 23.171 1.00 93.38 312 PRO A N 1
ATOM 2492 C CA . PRO A 1 312 ? 5.063 13.896 22.513 1.00 93.38 312 PRO A CA 1
ATOM 2493 C C . PRO A 1 312 ? 4.893 13.953 20.984 1.00 93.38 312 PRO A C 1
ATOM 2495 O O . PRO A 1 312 ? 4.267 13.045 20.430 1.00 93.38 312 PRO A O 1
ATOM 2498 N N . PRO A 1 313 ? 5.440 14.972 20.298 1.00 92.38 313 PRO A N 1
ATOM 2499 C CA . PRO A 1 313 ? 5.250 15.134 18.862 1.00 92.38 313 PRO A CA 1
ATOM 2500 C C . PRO A 1 313 ? 5.925 14.003 18.085 1.00 92.38 313 PRO A C 1
ATOM 2502 O O . PRO A 1 313 ? 6.933 13.443 18.525 1.00 92.38 313 PRO A O 1
ATOM 2505 N N . ALA A 1 314 ? 5.379 13.693 16.909 1.00 88.50 314 ALA A N 1
ATOM 2506 C CA . ALA A 1 314 ? 5.982 12.736 15.993 1.00 88.50 314 ALA A CA 1
ATOM 2507 C C . ALA A 1 314 ? 7.378 13.230 15.564 1.00 88.50 314 ALA A C 1
ATOM 2509 O O . ALA A 1 314 ? 7.557 14.391 15.196 1.00 88.50 314 ALA A O 1
ATOM 2510 N N . GLU A 1 315 ? 8.383 12.359 15.657 1.00 85.50 315 GLU A N 1
ATOM 2511 C CA . GLU A 1 315 ? 9.775 12.700 15.352 1.00 85.50 315 GLU A CA 1
ATOM 2512 C C . GLU A 1 315 ? 10.075 12.441 13.861 1.00 85.50 315 GLU A C 1
ATOM 2514 O O . GLU A 1 315 ? 9.784 11.365 13.338 1.00 85.50 315 GLU A O 1
ATOM 2519 N N . GLY A 1 316 ? 10.713 13.397 13.177 1.00 87.00 316 GLY A N 1
ATOM 2520 C CA . GLY A 1 316 ? 11.265 13.195 11.831 1.00 87.00 316 GLY A CA 1
ATOM 2521 C C . GLY A 1 316 ? 10.218 12.872 10.758 1.00 87.00 316 GLY A C 1
ATOM 2522 O O . GLY A 1 316 ? 9.416 13.725 10.399 1.00 87.00 316 GLY A O 1
ATOM 2523 N N . SER A 1 317 ? 10.272 11.654 10.210 1.00 90.94 317 SER A N 1
ATOM 2524 C CA . SER A 1 317 ? 9.446 11.172 9.089 1.00 90.94 317 SER A CA 1
ATOM 2525 C C . SER A 1 317 ? 8.138 10.495 9.515 1.00 90.94 317 SER A C 1
ATOM 2527 O O . SER A 1 317 ? 7.505 9.800 8.717 1.00 90.94 317 SER A O 1
ATOM 2529 N N . PHE A 1 318 ? 7.752 10.628 10.783 1.00 95.06 318 PHE A N 1
ATOM 2530 C CA . PHE A 1 318 ? 6.558 9.995 11.329 1.00 95.06 318 PHE A CA 1
ATOM 2531 C C . PHE A 1 318 ? 5.336 10.890 11.148 1.00 95.06 318 PHE A C 1
ATOM 2533 O O . PHE A 1 318 ? 5.352 12.069 11.492 1.00 95.06 318 PHE A O 1
ATOM 2540 N N . VAL A 1 319 ? 4.248 10.298 10.670 1.00 95.19 319 VAL A N 1
ATOM 2541 C CA . VAL A 1 319 ? 2.942 10.941 10.552 1.00 95.19 319 VAL A CA 1
ATOM 2542 C C . VAL A 1 319 ? 2.029 10.344 11.613 1.00 95.19 319 VAL A C 1
ATOM 2544 O O . VAL A 1 319 ? 1.834 9.129 11.641 1.00 95.19 319 VAL A O 1
ATOM 2547 N N . ALA A 1 320 ? 1.472 11.188 12.482 1.00 96.06 320 ALA A N 1
ATOM 2548 C CA . ALA A 1 320 ? 0.492 10.802 13.494 1.00 96.06 320 ALA A CA 1
ATOM 2549 C C . ALA A 1 320 ? -0.780 11.642 13.330 1.00 96.06 320 ALA A C 1
ATOM 2551 O O . ALA A 1 320 ? -0.735 12.867 13.424 1.00 96.06 320 ALA A O 1
ATOM 2552 N N . GLU A 1 321 ? -1.917 10.991 13.092 1.00 95.75 321 GLU A N 1
ATOM 2553 C CA . GLU A 1 321 ? -3.178 11.681 12.806 1.00 95.75 321 GLU A CA 1
ATOM 2554 C C . GLU A 1 321 ? -4.405 10.921 13.337 1.00 95.75 321 GLU A C 1
ATOM 2556 O O . GLU A 1 321 ? -4.371 9.692 13.467 1.00 95.75 321 GLU A O 1
ATOM 2561 N N . PRO A 1 322 ? -5.519 11.615 13.642 1.00 96.25 322 PRO A N 1
ATOM 2562 C CA . PRO A 1 322 ? -6.777 10.957 13.967 1.00 96.25 322 PRO A CA 1
ATOM 2563 C C . PRO A 1 322 ? -7.331 10.176 12.770 1.00 96.25 322 PRO A C 1
ATOM 2565 O O . PRO A 1 322 ? -7.603 10.736 11.706 1.00 96.25 322 PRO A O 1
ATOM 2568 N N . LEU A 1 323 ? -7.609 8.891 12.970 1.00 94.25 323 LEU A N 1
ATOM 2569 C CA . LEU A 1 323 ? -8.314 8.065 11.999 1.00 94.25 323 LEU A CA 1
ATOM 2570 C C . LEU A 1 323 ? -9.828 8.237 12.199 1.00 94.25 323 LEU A C 1
ATOM 2572 O O . LEU A 1 323 ? -10.475 7.490 12.932 1.00 94.25 323 LEU A O 1
ATOM 2576 N N . LEU A 1 324 ? -10.383 9.275 11.572 1.00 91.62 324 LEU A N 1
ATOM 2577 C CA . LEU A 1 324 ? -11.793 9.643 11.720 1.00 91.62 324 LEU A CA 1
ATOM 2578 C C . LEU A 1 324 ? -12.740 8.644 11.037 1.00 91.62 324 LEU A C 1
ATOM 2580 O O . LEU A 1 324 ? -12.429 8.082 9.985 1.00 91.62 324 LEU A O 1
ATOM 2584 N N . ALA A 1 325 ? -13.938 8.493 11.611 1.00 89.31 325 ALA A N 1
ATOM 2585 C CA . ALA A 1 325 ? -15.014 7.656 11.073 1.00 89.31 325 ALA A CA 1
ATOM 2586 C C . ALA A 1 325 ? -15.585 8.173 9.739 1.00 89.31 325 ALA A C 1
ATOM 2588 O O . ALA A 1 325 ? -16.310 7.455 9.056 1.00 89.31 325 ALA A O 1
ATOM 2589 N N . THR A 1 326 ? -15.261 9.409 9.360 1.00 90.06 326 THR A N 1
ATOM 2590 C CA . THR A 1 326 ? -15.699 10.042 8.119 1.00 90.06 326 THR A CA 1
ATOM 2591 C C . THR A 1 326 ? -14.510 10.595 7.336 1.00 90.06 326 THR A C 1
ATOM 2593 O O . THR A 1 326 ? -13.457 10.912 7.894 1.00 90.06 326 THR A O 1
ATOM 2596 N N . LYS A 1 327 ? -14.676 10.702 6.017 1.00 87.50 327 LYS A N 1
ATOM 2597 C CA . LYS A 1 327 ? -13.768 11.400 5.102 1.00 87.50 327 LYS A CA 1
ATOM 2598 C C . LYS A 1 327 ? -14.523 12.539 4.416 1.00 87.50 327 LYS A C 1
ATOM 2600 O O . LYS A 1 327 ? -15.646 12.301 3.972 1.00 87.50 327 LYS A O 1
ATOM 2605 N N . PRO A 1 328 ? -13.941 13.743 4.298 1.00 85.38 328 PRO A N 1
ATOM 2606 C CA . PRO A 1 328 ? -14.564 14.832 3.554 1.00 85.38 328 PRO A CA 1
ATOM 2607 C C . PRO A 1 328 ? -14.634 14.488 2.058 1.00 85.38 328 PRO A C 1
ATOM 2609 O O . PRO A 1 328 ? -13.669 13.972 1.495 1.00 85.38 328 PRO A O 1
ATOM 2612 N N . VAL A 1 329 ? -15.771 14.772 1.418 1.00 88.00 329 VAL A N 1
ATOM 2613 C CA . VAL A 1 329 ? -15.991 14.598 -0.028 1.00 88.00 329 VAL A CA 1
ATOM 2614 C C . VAL A 1 329 ? -16.849 15.756 -0.532 1.00 88.00 329 VAL A C 1
ATOM 2616 O O . VAL A 1 329 ? -18.054 15.805 -0.282 1.00 88.00 329 VAL A O 1
ATOM 2619 N N . GLY A 1 330 ? -16.230 16.701 -1.243 1.00 85.31 330 GLY A N 1
ATOM 2620 C CA . GLY A 1 330 ? -16.914 17.907 -1.716 1.00 85.31 330 GLY A CA 1
ATOM 2621 C C . GLY A 1 330 ? -17.541 18.698 -0.561 1.00 85.31 330 GLY A C 1
ATOM 2622 O O . GLY A 1 330 ? -16.852 19.051 0.390 1.00 85.31 330 GLY A O 1
ATOM 2623 N N . ILE A 1 331 ? -18.851 18.953 -0.644 1.00 79.12 331 ILE A N 1
ATOM 2624 C CA . ILE A 1 331 ? -19.633 19.695 0.369 1.00 79.12 331 ILE A CA 1
ATOM 2625 C C . ILE A 1 331 ? -20.083 18.783 1.535 1.00 79.12 331 ILE A C 1
ATOM 2627 O O . ILE A 1 331 ? -20.688 19.245 2.498 1.00 79.12 331 ILE A O 1
ATOM 2631 N N . GLY A 1 332 ? -19.779 17.484 1.492 1.00 84.50 332 GLY A N 1
ATOM 2632 C CA . GLY A 1 332 ? -20.217 16.522 2.500 1.00 84.50 332 GLY A CA 1
ATOM 2633 C C . GLY A 1 332 ? -19.096 15.646 3.036 1.00 84.50 332 GLY A C 1
ATOM 2634 O O . GLY A 1 332 ? -17.903 15.944 2.943 1.00 84.50 332 GLY A O 1
ATOM 2635 N N . TRP A 1 333 ? -19.503 14.519 3.602 1.00 85.75 333 TRP A N 1
ATOM 2636 C CA . TRP A 1 333 ? -18.604 13.467 4.037 1.00 85.75 333 TRP A CA 1
ATOM 2637 C C . TRP A 1 333 ? -19.142 12.104 3.628 1.00 85.75 333 TRP A C 1
ATOM 2639 O O . TRP A 1 333 ? -20.347 11.902 3.489 1.00 85.75 333 TRP A O 1
ATOM 2649 N N . MET A 1 334 ? -18.229 11.154 3.483 1.00 90.50 334 MET A N 1
ATOM 2650 C CA . MET A 1 334 ? -18.546 9.738 3.368 1.00 90.50 334 MET A CA 1
ATOM 2651 C C . MET A 1 334 ? -18.035 9.001 4.601 1.00 90.50 334 MET A C 1
ATOM 2653 O O . MET A 1 334 ? -17.012 9.378 5.180 1.00 90.50 334 MET A O 1
ATOM 2657 N N . GLU A 1 335 ? -18.723 7.941 5.007 1.00 90.69 335 GLU A N 1
ATOM 2658 C CA . GLU A 1 335 ? -18.216 7.075 6.067 1.00 90.69 335 GLU A CA 1
ATOM 2659 C C . GLU A 1 335 ? -16.936 6.361 5.625 1.00 90.69 335 GLU A C 1
ATOM 2661 O O . GLU A 1 335 ? -16.766 5.961 4.469 1.00 90.69 335 GLU A O 1
ATOM 2666 N N . ARG A 1 336 ? -16.025 6.187 6.577 1.00 92.44 336 ARG A N 1
ATOM 2667 C CA . ARG A 1 336 ? -14.761 5.487 6.402 1.00 92.44 336 ARG A CA 1
ATOM 2668 C C . ARG A 1 336 ? -14.841 4.149 7.119 1.00 92.44 336 ARG A C 1
ATOM 2670 O O . ARG A 1 336 ? -14.965 4.113 8.339 1.00 92.44 336 ARG A O 1
ATOM 2677 N N . ALA A 1 337 ? -14.693 3.062 6.371 1.00 93.94 337 ALA A N 1
ATOM 2678 C CA . ALA A 1 337 ? -14.432 1.761 6.969 1.00 93.94 337 ALA A CA 1
ATOM 2679 C C . ALA A 1 337 ? -13.023 1.743 7.591 1.00 93.94 337 ALA A C 1
ATOM 2681 O O . ALA A 1 337 ? -12.053 2.210 6.982 1.00 93.94 337 ALA A O 1
ATOM 2682 N N . VAL A 1 338 ? -12.919 1.206 8.803 1.00 93.06 338 VAL A N 1
ATOM 2683 C CA . VAL A 1 338 ? -11.679 1.034 9.560 1.00 93.06 338 VAL A CA 1
ATOM 2684 C C . VAL A 1 338 ? -11.408 -0.458 9.685 1.00 93.06 338 VAL A C 1
ATOM 2686 O O . VAL A 1 338 ? -12.232 -1.191 10.227 1.00 93.06 338 VAL A O 1
ATOM 2689 N N . VAL A 1 339 ? -10.264 -0.899 9.157 1.00 91.94 339 VAL A N 1
ATOM 2690 C CA . VAL A 1 339 ? -9.800 -2.285 9.293 1.00 91.94 339 VAL A CA 1
ATOM 2691 C C . VAL A 1 339 ? -9.559 -2.581 10.765 1.00 91.94 339 VAL A C 1
ATOM 2693 O O . VAL A 1 339 ? -8.912 -1.794 11.456 1.00 91.94 339 VAL A O 1
ATOM 2696 N N . LEU A 1 340 ? -10.109 -3.696 11.228 1.00 91.62 340 LEU A N 1
ATOM 2697 C CA . LEU A 1 340 ? -10.002 -4.126 12.607 1.00 91.62 340 LEU A CA 1
ATOM 2698 C C . LEU A 1 340 ? -8.711 -4.901 12.850 1.00 91.62 340 LEU A C 1
ATOM 2700 O O . LEU A 1 340 ? -8.189 -5.527 11.927 1.00 91.62 340 LEU A O 1
ATOM 2704 N N . PRO A 1 341 ? -8.223 -4.918 14.095 1.00 86.81 341 PRO A N 1
ATOM 2705 C CA . PRO A 1 341 ? -7.082 -5.734 14.446 1.00 86.81 341 PRO A CA 1
ATOM 2706 C C . PRO A 1 341 ? -7.370 -7.225 14.356 1.00 86.81 341 PRO A C 1
ATOM 2708 O O . PRO A 1 341 ? -8.390 -7.693 14.861 1.00 86.81 341 PRO A O 1
ATOM 2711 N N . SER A 1 342 ? -6.453 -7.972 13.757 1.00 73.44 342 SER A N 1
ATOM 2712 C CA . SER A 1 342 ? -6.437 -9.428 13.733 1.00 73.44 342 SER A CA 1
ATOM 2713 C C . SER A 1 342 ? -5.785 -9.972 15.007 1.00 73.44 342 SER A C 1
ATOM 2715 O O . SER A 1 342 ? -5.131 -9.250 15.774 1.00 73.44 342 SER A O 1
ATOM 2717 N N . GLY A 1 343 ? -5.981 -11.267 15.248 1.00 63.38 343 GLY A N 1
ATOM 2718 C CA . GLY A 1 343 ? -5.366 -11.964 16.370 1.00 63.38 343 GLY A CA 1
ATOM 2719 C C . GLY A 1 343 ? -3.992 -12.561 16.083 1.00 63.38 343 GLY A C 1
ATOM 2720 O O . GLY A 1 343 ? -3.395 -13.127 17.004 1.00 63.38 343 GLY A O 1
ATOM 2721 N N . LEU A 1 344 ? -3.500 -12.443 14.846 1.00 62.59 344 LEU A N 1
ATOM 2722 C CA . LEU A 1 344 ? -2.282 -13.089 14.369 1.00 62.59 344 LEU A CA 1
ATOM 2723 C C . LEU A 1 344 ? -1.296 -12.068 13.815 1.00 62.59 344 LEU A C 1
ATOM 2725 O O . LEU A 1 344 ? -1.613 -11.284 12.924 1.00 62.59 344 LEU A O 1
ATOM 2729 N N . LYS A 1 345 ? -0.051 -12.143 14.273 1.00 55.59 345 LYS A N 1
ATOM 2730 C CA . LYS A 1 345 ? 1.039 -11.375 13.679 1.00 55.59 345 LYS A CA 1
ATOM 2731 C C . LYS A 1 345 ? 1.718 -12.186 12.588 1.00 55.59 345 LYS A C 1
ATOM 2733 O O . LYS A 1 345 ? 2.358 -13.175 12.906 1.00 55.59 345 LYS A O 1
ATOM 2738 N N . GLY A 1 346 ? 1.626 -11.753 11.329 1.00 48.56 346 GLY A N 1
ATOM 2739 C CA . GLY A 1 346 ? 2.441 -12.292 10.228 1.00 48.56 346 GLY A CA 1
ATOM 2740 C C . GLY A 1 346 ? 1.752 -13.254 9.250 1.00 48.56 346 GLY A C 1
ATOM 2741 O O . GLY A 1 346 ? 2.375 -13.633 8.261 1.00 48.56 346 GLY A O 1
ATOM 2742 N N . VAL A 1 347 ? 0.472 -13.603 9.431 1.00 44.34 347 VAL A N 1
ATOM 2743 C CA . VAL A 1 347 ? -0.282 -14.356 8.410 1.00 44.34 347 VAL A CA 1
ATOM 2744 C C . VAL A 1 347 ? -0.763 -13.380 7.332 1.00 44.34 347 VAL A C 1
ATOM 2746 O O . VAL A 1 347 ? -1.670 -12.585 7.561 1.00 44.34 347 VAL A O 1
ATOM 2749 N N . ARG A 1 348 ? -0.133 -13.428 6.150 1.00 46.19 348 ARG A N 1
ATOM 2750 C CA . ARG A 1 348 ? -0.520 -12.689 4.927 1.00 46.19 348 ARG A CA 1
ATOM 2751 C C . ARG A 1 348 ? -0.534 -11.156 5.011 1.00 46.19 348 ARG A C 1
ATOM 2753 O O . ARG A 1 348 ? -1.442 -10.554 4.460 1.00 46.19 348 ARG A O 1
ATOM 2760 N N . ASP A 1 349 ? 0.417 -10.483 5.653 1.00 42.88 349 ASP A N 1
ATOM 2761 C CA . ASP A 1 349 ? 0.466 -8.998 5.656 1.00 42.88 349 ASP A CA 1
ATOM 2762 C C . ASP A 1 349 ? -0.892 -8.286 5.901 1.00 42.88 349 ASP A C 1
ATOM 2764 O O . ASP A 1 349 ? -1.110 -7.152 5.478 1.00 42.88 349 ASP A O 1
ATOM 2768 N N . ALA A 1 350 ? -1.808 -8.927 6.636 1.00 37.81 350 ALA A N 1
ATOM 2769 C CA . ALA A 1 350 ? -3.008 -8.315 7.188 1.00 37.81 350 ALA A CA 1
ATOM 2770 C C . ALA A 1 350 ? -2.700 -7.781 8.599 1.00 37.81 350 ALA A C 1
ATOM 2772 O O . ALA A 1 350 ? -3.407 -8.045 9.560 1.00 37.81 350 ALA A O 1
ATOM 2773 N N . ALA A 1 351 ? -1.567 -7.083 8.722 1.00 43.53 351 ALA A N 1
ATOM 2774 C CA . ALA A 1 351 ? -1.524 -5.672 9.092 1.00 43.53 351 ALA A CA 1
ATOM 2775 C C . ALA A 1 351 ? -2.531 -5.180 10.148 1.00 43.53 351 ALA A C 1
ATOM 2777 O O . ALA A 1 351 ? -3.224 -4.178 9.929 1.00 43.53 351 ALA A O 1
ATOM 2778 N N . ALA A 1 352 ? -2.642 -5.890 11.272 1.00 39.00 352 ALA A N 1
ATOM 2779 C CA . ALA A 1 352 ? -3.523 -5.509 12.365 1.00 39.00 352 ALA A CA 1
ATOM 2780 C C . ALA A 1 352 ? -3.303 -6.452 13.580 1.00 39.00 352 ALA A C 1
ATOM 2782 O O . ALA A 1 352 ? -3.726 -7.598 13.521 1.00 39.00 352 ALA A O 1
ATOM 2783 N N . CYS A 1 353 ? -2.629 -6.051 14.663 1.00 35.56 353 CYS A N 1
ATOM 2784 C CA . CYS A 1 353 ? -2.398 -6.880 15.867 1.00 35.56 353 CYS A CA 1
ATOM 2785 C C . CYS A 1 353 ? -2.881 -6.179 17.140 1.00 35.56 353 CYS A C 1
ATOM 2787 O O . CYS A 1 353 ? -2.278 -5.187 17.530 1.00 35.56 353 CYS A O 1
ATOM 2789 N N . PHE A 1 354 ? -3.902 -6.692 17.836 1.00 36.31 354 PHE A N 1
ATOM 2790 C CA . PHE A 1 354 ? -4.448 -6.067 19.056 1.00 36.31 354 PHE A CA 1
ATOM 2791 C C . PHE A 1 354 ? -4.353 -6.955 20.288 1.00 36.31 354 PHE A C 1
ATOM 2793 O O . PHE A 1 354 ? -4.731 -8.124 20.265 1.00 36.31 354 PHE A O 1
ATOM 2800 N N . SER A 1 355 ? -3.903 -6.368 21.399 1.00 34.50 355 SER A N 1
ATOM 2801 C CA . SER A 1 355 ? -3.869 -7.035 22.700 1.00 34.50 355 SER A CA 1
ATOM 2802 C C . SER A 1 355 ? -5.162 -6.783 23.482 1.00 34.50 355 SER A C 1
ATOM 2804 O O . SER A 1 355 ? -5.385 -5.688 23.996 1.00 34.50 355 SER A O 1
ATOM 2806 N N . MET A 1 356 ? -5.995 -7.821 23.627 1.00 31.19 356 MET A N 1
ATOM 2807 C CA . MET A 1 356 ? -7.164 -7.806 24.522 1.00 31.19 356 MET A CA 1
ATOM 2808 C C . MET A 1 356 ? -6.823 -8.052 25.997 1.00 31.19 356 MET A C 1
ATOM 2810 O O . MET A 1 356 ? -7.652 -7.759 26.854 1.00 31.19 356 MET A O 1
ATOM 2814 N N . ARG A 1 357 ? -5.627 -8.559 26.338 1.00 27.22 357 ARG A N 1
ATOM 2815 C CA . ARG A 1 357 ? -5.278 -8.884 27.741 1.00 27.22 357 ARG A CA 1
ATOM 2816 C C . ARG A 1 357 ? -5.174 -7.657 28.660 1.00 27.22 357 ARG A C 1
ATOM 2818 O O . ARG A 1 357 ? -5.088 -7.819 29.871 1.00 27.22 357 ARG A O 1
ATOM 2825 N N . THR A 1 358 ? -5.226 -6.444 28.113 1.00 28.72 358 THR A N 1
ATOM 2826 C CA . THR A 1 358 ? -5.335 -5.185 28.870 1.00 28.72 358 THR A CA 1
ATOM 2827 C C . THR A 1 358 ? -6.747 -4.587 28.869 1.00 28.72 358 THR A C 1
ATOM 2829 O O . THR A 1 358 ? -6.964 -3.542 29.482 1.00 28.72 358 THR A O 1
ATOM 2832 N N . VAL A 1 359 ? -7.722 -5.201 28.189 1.00 33.03 359 VAL A N 1
ATOM 2833 C CA . VAL A 1 359 ? -9.146 -4.849 28.306 1.00 33.03 359 VAL A CA 1
ATOM 2834 C C . VAL A 1 359 ? -9.723 -5.700 29.433 1.00 33.03 359 VAL A C 1
ATOM 2836 O O . VAL A 1 359 ? -10.407 -6.694 29.205 1.00 33.03 359 VAL A O 1
ATOM 2839 N N . CYS A 1 360 ? -9.390 -5.342 30.671 1.00 22.50 360 CYS A N 1
ATOM 2840 C CA . CYS A 1 360 ? -10.126 -5.856 31.814 1.00 22.50 360 CYS A CA 1
ATOM 2841 C C . CYS A 1 360 ? -11.311 -4.907 32.053 1.00 22.50 360 CYS A C 1
ATOM 2843 O O . CYS A 1 360 ? -11.071 -3.744 32.387 1.00 22.50 360 CYS A O 1
ATOM 2845 N N . PRO A 1 361 ? -12.569 -5.349 31.874 1.00 29.55 361 PRO A N 1
ATOM 2846 C CA . PRO A 1 361 ? -13.692 -4.655 32.475 1.00 29.55 361 PRO A CA 1
ATOM 2847 C C . PRO A 1 361 ? -13.526 -4.769 33.990 1.00 29.55 361 PRO A C 1
ATOM 2849 O O . PRO A 1 361 ? -13.093 -5.804 34.499 1.00 29.55 361 PRO A O 1
ATOM 2852 N N . THR A 1 362 ? -13.831 -3.685 34.688 1.00 29.58 362 THR A N 1
ATOM 2853 C CA . THR A 1 362 ? -14.055 -3.621 36.133 1.00 29.58 362 THR A CA 1
ATOM 2854 C C . THR A 1 362 ? -14.429 -4.978 36.748 1.00 29.58 362 THR A C 1
ATOM 2856 O O . THR A 1 362 ? -15.576 -5.417 36.705 1.00 29.58 362 THR A O 1
ATOM 2859 N N . ARG A 1 363 ? -13.461 -5.660 37.374 1.00 27.09 363 ARG A N 1
ATOM 2860 C CA . ARG A 1 363 ? -13.786 -6.628 38.420 1.00 27.09 363 ARG A CA 1
ATOM 2861 C C . ARG A 1 363 ? -13.846 -5.854 39.722 1.00 27.09 363 ARG A C 1
ATOM 2863 O O . ARG A 1 363 ? -12.818 -5.460 40.260 1.00 27.09 363 ARG A O 1
ATOM 2870 N N . ASN A 1 364 ? -15.076 -5.647 40.187 1.00 28.50 364 ASN A N 1
ATOM 2871 C CA . ASN A 1 364 ? -15.389 -5.379 41.582 1.00 28.50 364 ASN A CA 1
ATOM 2872 C C . ASN A 1 364 ? -14.533 -6.284 42.477 1.00 28.50 36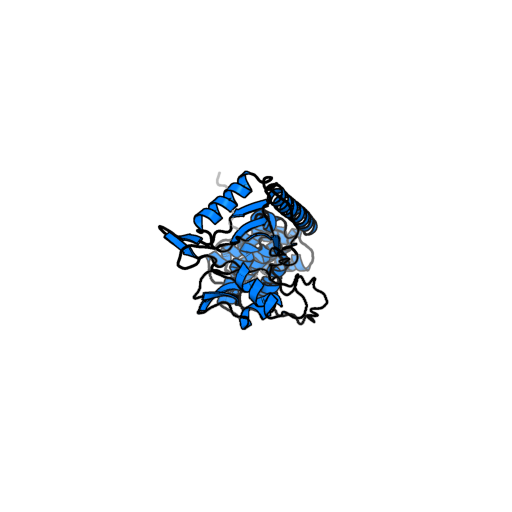4 ASN A C 1
ATOM 2874 O O . ASN A 1 364 ? -14.775 -7.487 42.556 1.00 28.50 364 ASN A O 1
ATOM 2878 N N . SER A 1 365 ? -13.575 -5.701 43.188 1.00 26.42 365 SER A N 1
ATOM 2879 C CA . SER A 1 365 ? -13.277 -6.149 44.537 1.00 26.42 365 SER A CA 1
ATOM 2880 C C . SER A 1 365 ? -14.155 -5.320 45.460 1.00 26.42 365 SER A C 1
ATOM 2882 O O . SER A 1 365 ? -13.862 -4.165 45.762 1.00 26.42 365 SER A O 1
ATOM 2884 N N . SER A 1 366 ? -15.267 -5.915 45.874 1.00 29.86 366 SER A N 1
ATOM 2885 C CA . SER A 1 366 ? -15.879 -5.603 47.155 1.00 29.86 366 SER A CA 1
ATOM 2886 C C . SER A 1 366 ? -14.788 -5.574 48.228 1.00 29.86 366 SER A C 1
ATOM 2888 O O . SER A 1 366 ? -14.169 -6.606 48.480 1.00 29.86 366 SER A O 1
ATOM 2890 N N . ASN A 1 367 ? -14.530 -4.398 48.795 1.00 25.92 367 ASN A N 1
ATOM 2891 C CA . ASN A 1 367 ? -14.214 -4.192 50.206 1.00 25.92 367 ASN A CA 1
ATOM 2892 C C . ASN A 1 367 ? -14.186 -2.685 50.493 1.00 25.92 367 ASN A C 1
ATOM 2894 O O . ASN A 1 367 ? -13.305 -1.966 50.041 1.00 25.92 367 ASN A O 1
ATOM 2898 N N . THR A 1 368 ? -15.220 -2.242 51.210 1.00 34.12 368 THR A N 1
ATOM 2899 C CA . THR A 1 368 ? -15.157 -1.300 52.339 1.00 34.12 368 THR A CA 1
ATOM 2900 C C . THR A 1 368 ? -14.021 -0.269 52.357 1.00 34.12 368 THR A C 1
ATOM 2902 O O . THR A 1 368 ? -12.893 -0.605 52.704 1.00 34.12 368 THR A O 1
ATOM 2905 N N . CYS A 1 369 ? -14.383 0.983 52.081 1.00 25.94 369 CYS A N 1
ATOM 2906 C CA . CYS A 1 369 ? -14.033 2.232 52.782 1.00 25.94 369 CYS A CA 1
ATOM 2907 C C . CYS A 1 369 ? -14.709 3.330 51.938 1.00 25.94 369 CYS A C 1
ATOM 2909 O O . CYS A 1 369 ? -14.470 3.395 50.740 1.00 25.94 369 CYS A O 1
ATOM 2911 N N . GLY A 1 370 ? -15.710 4.070 52.406 1.00 27.34 370 GLY A N 1
ATOM 2912 C CA . GLY A 1 370 ? -15.655 4.889 53.607 1.00 27.34 370 GLY A CA 1
ATOM 2913 C C . GLY A 1 370 ? -15.274 6.302 53.163 1.00 27.34 370 GLY A C 1
ATOM 2914 O O . GLY A 1 370 ? -14.085 6.560 53.038 1.00 27.34 370 GLY A O 1
ATOM 2915 N N . GLU A 1 371 ? -16.314 7.118 52.942 1.00 30.53 371 GLU A N 1
ATOM 2916 C CA . GLU A 1 371 ? -16.341 8.581 52.702 1.00 30.53 371 GLU A CA 1
ATOM 2917 C C . GLU A 1 371 ? -15.895 9.139 51.340 1.00 30.53 371 GLU A C 1
ATOM 2919 O O . GLU A 1 371 ? -14.750 8.906 50.895 1.00 30.53 371 GLU A O 1
#

pLDDT: mean 83.28, std 19.48, range [22.5, 98.06]

Sequence (371 aa):
MRSTFSERGAHASSDSPGPLKQAEYFLSSGEEEKARDLAVRWRMVPGQSPAAYRGWGEVCRELGMARQAEECFRMALRIDRDDTDSLFLLAELCADVGRFEEAMGILRRIVRRDPGHTRARELLAENYRALGFTGRAEALCPQPQPRTYEDFERYFPPSVGSEDVARFTSLFAGREQGYAVQAVDSRTGEVRLEYRPGFVSPEIVVPHILGEATLAVYPMRSDHTVRHAVVSLHIDAAVREQNIRNRSYLRALDDKMKSHVMKLARCARLYGIPAYPEDAGTFSYRLWFFFDGFVHFLKAGRFAKAFLEKAPPAEGSFVAEPLLATKPVGIGWMERAVVLPSGLKGVRDAAACFSMRTVCPTRNSSNTCGE

Radius of gyration: 28.04 Å; chains: 1; bounding box: 62×57×103 Å

Secondary structure (DSSP, 8-state):
-------------TTSPPHHHHHHHHHHTT-HHHHHHHHHHHTT-TT--HHHHHHHHHHHHHTT-HHHHHHHHHHHHHH-TT-HHHHHHHHHHHHHTT-HHHHHHHHHHHHHH-TT-HHHHHHHHHHHHHTT-HHHHHHHS-------TTSS-BSS-SS--HHHHHHHHHHT---TTEEEEEEE-TTT--EEEEEEES---HHHHHHHHTTSS-EEE----TTSEEEEEEEEEEE-HHHHHHTTT-HHHHHHHHHHHHHHHHHHHHHHHHTT---EEEE-STTEEEEEEEEEEEEEHHHHHHHHHHHHHHSPPPPTTEEEEE--SEEEETTEEEE--EEPPBSBSSSTT---EE--TT-------------

Foldseek 3Di:
DDDDDDDDDPPDDPPDPPLLVVLVVCVVVVVLVSNVVSLVVPLPDPPDALVSLQSSLVSCVSSVVLVSSLVSLVVSCVVPVPPLSSLQSNLVSCVVVLVLVSSLVSLLVNCVVPVPPLSSLQVNLVSCVLLQQNLLSCLSPPDPDPDDLVVWDFLDDPDQDPVNLVVQCQQQPAEAFWWWWWDADSRRSDIDTHIDTGGDDPVQQVCQQVVVIWIWGLQHYPVQWGFKWKKKKFFAPVVSSVCSVVVVVLVVLLVVSVVLLVQLQVLCVVVVFHWWWKFQFSRMIMIMGGDPDIDRQVVSQVVLVVSQVPGDHDPDRMDIHIPGQWDDDVPRIDGDIGTEAHRTDPNNRNRIHTNCVPVDDDDDPDDDDDD